Protein AF-A0A497GXC6-F1 (afdb_monomer)

Radius of gyration: 32.28 Å; Cα contacts (8 Å, |Δi|>4): 72; chains: 1; bounding box: 71×35×105 Å

Sequence (189 aa):
MAEHEGLPNQNQGGEGQGGQNLEQLQSQLQELQNTVKSLHEAKSQLEAKLEEYESELLSDEYLEWKERGKGEPSGKEEEEEIDLDTASAKDIIKYVEKKYKGDLESAIEEISGKLDETEERVGLALARIDIELTALKHPDFWEYKDRMQKLAEENPTWSAEKCYKQAKLGAKMEEEERKKEEEKKAEEE

Structure (mmCIF, N/CA/C/O backbone):
data_AF-A0A497GXC6-F1
#
_entry.id   AF-A0A497GXC6-F1
#
loop_
_atom_site.group_PDB
_atom_site.id
_atom_site.type_symbol
_atom_site.label_atom_id
_atom_site.label_alt_id
_atom_site.label_comp_id
_atom_site.label_asym_id
_atom_site.label_entity_id
_atom_site.label_seq_id
_atom_site.pdbx_PDB_ins_code
_atom_site.Cartn_x
_atom_site.Cartn_y
_atom_site.Cartn_z
_atom_site.occupancy
_atom_site.B_iso_or_equiv
_atom_site.auth_seq_id
_atom_site.auth_comp_id
_atom_site.auth_asym_id
_atom_site.auth_atom_id
_atom_site.pdbx_PDB_model_num
ATOM 1 N N . MET A 1 1 ? -4.207 -24.021 -56.949 1.00 39.44 1 MET A N 1
ATOM 2 C CA . MET A 1 1 ? -4.502 -22.578 -56.865 1.00 39.44 1 MET A CA 1
ATOM 3 C C . MET A 1 1 ? -5.151 -22.370 -55.515 1.00 39.44 1 MET A C 1
ATOM 5 O O . MET A 1 1 ? -6.292 -22.770 -55.350 1.00 39.44 1 MET A O 1
ATOM 9 N N . ALA A 1 2 ? -4.369 -21.939 -54.528 1.00 38.91 2 ALA A N 1
ATOM 10 C CA . ALA A 1 2 ? -4.853 -21.647 -53.185 1.00 38.91 2 ALA A CA 1
ATOM 11 C C . ALA A 1 2 ? -4.887 -20.124 -53.062 1.00 38.91 2 ALA A C 1
ATOM 13 O O . ALA A 1 2 ? -3.845 -19.480 -53.187 1.00 38.91 2 ALA A O 1
ATOM 14 N N . GLU A 1 3 ? -6.085 -19.566 -52.931 1.00 41.75 3 GLU A N 1
ATOM 15 C CA . GLU A 1 3 ? -6.283 -18.148 -52.659 1.00 41.75 3 GLU A CA 1
ATOM 16 C C . GLU A 1 3 ? -6.082 -17.912 -51.161 1.00 41.75 3 GLU A C 1
ATOM 18 O O . GLU A 1 3 ? -6.623 -18.622 -50.317 1.00 41.75 3 GLU A O 1
ATOM 23 N N . HIS A 1 4 ? -5.208 -16.955 -50.867 1.00 40.06 4 HIS A N 1
ATOM 24 C CA . HIS A 1 4 ? -4.794 -16.541 -49.537 1.00 40.06 4 HIS A CA 1
ATOM 25 C C . HIS A 1 4 ? -5.954 -15.821 -48.834 1.00 40.06 4 HIS A C 1
ATOM 27 O O . HIS A 1 4 ? -6.345 -14.729 -49.248 1.00 40.06 4 HIS A O 1
ATOM 33 N N . GLU A 1 5 ? -6.463 -16.391 -47.743 1.00 42.00 5 GLU A N 1
ATOM 34 C CA . GLU A 1 5 ? -7.253 -15.642 -46.766 1.00 42.00 5 GLU A CA 1
ATOM 35 C C . GLU A 1 5 ? -6.330 -14.636 -46.062 1.00 42.00 5 GLU A C 1
ATOM 37 O O . GLU A 1 5 ? -5.361 -14.998 -45.389 1.00 42.00 5 GLU A O 1
ATOM 42 N N . GLY A 1 6 ? -6.595 -13.349 -46.281 1.00 36.03 6 GLY A N 1
ATOM 43 C CA . GLY A 1 6 ? -5.933 -12.252 -45.589 1.00 36.03 6 GLY A CA 1
ATOM 44 C C . GLY A 1 6 ? -6.477 -12.111 -44.170 1.00 36.03 6 GLY A C 1
ATOM 45 O O . GLY A 1 6 ? -7.661 -11.846 -43.977 1.00 36.03 6 GLY A O 1
ATOM 46 N N . LEU A 1 7 ? -5.601 -12.253 -43.177 1.00 38.34 7 LEU A N 1
ATOM 47 C CA . LEU A 1 7 ? -5.890 -11.879 -41.794 1.00 38.34 7 LEU A CA 1
ATOM 48 C C . LEU A 1 7 ? -5.965 -10.344 -41.677 1.00 38.34 7 LEU A C 1
ATOM 50 O O . LEU A 1 7 ? -5.067 -9.657 -42.176 1.00 38.34 7 LEU A O 1
ATOM 54 N N . PRO A 1 8 ? -6.982 -9.775 -41.005 1.00 41.78 8 PRO A N 1
ATOM 55 C CA . PRO A 1 8 ? -7.022 -8.346 -40.743 1.00 41.78 8 PRO A CA 1
ATOM 56 C C . PRO A 1 8 ? -6.029 -7.978 -39.633 1.00 41.78 8 PRO A C 1
ATOM 58 O O . PRO A 1 8 ? -6.165 -8.379 -38.479 1.00 41.78 8 PRO A O 1
ATOM 61 N N . ASN A 1 9 ? -5.042 -7.168 -40.009 1.00 44.44 9 ASN A N 1
ATOM 62 C CA . ASN A 1 9 ? -4.156 -6.434 -39.115 1.00 44.44 9 ASN A CA 1
ATOM 63 C C . ASN A 1 9 ? -4.976 -5.391 -38.329 1.00 44.44 9 ASN A C 1
ATOM 65 O O . ASN A 1 9 ? -5.268 -4.311 -38.843 1.00 44.44 9 ASN A O 1
ATOM 69 N N . GLN A 1 10 ? -5.376 -5.717 -37.099 1.00 41.16 10 GLN A N 1
ATOM 70 C CA . GLN A 1 10 ? -5.884 -4.732 -36.144 1.00 41.16 10 GLN A CA 1
ATOM 71 C C . GLN A 1 10 ? -4.704 -4.093 -35.413 1.00 41.16 10 GLN A C 1
ATOM 73 O O . GLN A 1 10 ? -4.356 -4.475 -34.303 1.00 41.16 10 GLN A O 1
ATOM 78 N N . ASN A 1 11 ? -4.104 -3.096 -36.055 1.00 47.12 11 ASN A N 1
ATOM 79 C CA . ASN A 1 11 ? -3.293 -2.101 -35.374 1.00 47.12 11 ASN A CA 1
ATOM 80 C C . ASN A 1 11 ? -4.046 -0.765 -35.464 1.00 47.12 11 ASN A C 1
ATOM 82 O O . ASN A 1 11 ? -3.848 0.011 -36.398 1.00 47.12 11 ASN A O 1
ATOM 86 N N . GLN A 1 12 ? -4.995 -0.543 -34.549 1.00 41.94 12 GLN A N 1
ATOM 87 C CA . GLN A 1 12 ? -5.661 0.751 -34.377 1.00 41.94 12 GLN A CA 1
ATOM 88 C C . GLN A 1 12 ? -5.178 1.422 -33.087 1.00 41.94 12 GLN A C 1
ATOM 90 O O . GLN A 1 12 ? -5.657 1.131 -31.999 1.00 41.94 12 GLN A O 1
ATOM 95 N N . GLY A 1 13 ? -4.216 2.332 -33.266 1.00 36.72 13 GLY A N 1
ATOM 96 C CA . GLY A 1 13 ? -4.249 3.707 -32.750 1.00 36.72 13 GLY A CA 1
ATOM 97 C C . GLY A 1 13 ? -4.647 3.923 -31.290 1.00 36.72 13 GLY A C 1
ATOM 98 O O . GLY A 1 13 ? -5.762 4.355 -31.011 1.00 36.72 13 GLY A O 1
ATOM 99 N N . GLY A 1 14 ? -3.694 3.725 -30.379 1.00 42.44 14 GLY A N 1
ATOM 100 C CA . GLY A 1 14 ? -3.806 3.957 -28.937 1.00 42.44 14 GLY A CA 1
ATOM 101 C C . GLY A 1 14 ? -3.667 5.411 -28.459 1.00 42.44 14 GLY A C 1
ATOM 102 O O . GLY A 1 14 ? -3.018 5.636 -27.445 1.00 42.44 14 GLY A O 1
ATOM 103 N N . GLU A 1 15 ? -4.278 6.401 -29.114 1.00 42.16 15 GLU A N 1
ATOM 104 C CA . GLU A 1 15 ? -4.187 7.808 -28.651 1.00 42.16 15 GLU A CA 1
ATOM 105 C C . GLU A 1 15 ? -5.379 8.269 -27.785 1.00 42.16 15 GLU A C 1
ATOM 107 O O . GLU A 1 15 ? -5.331 9.343 -27.195 1.00 42.16 15 GLU A O 1
ATOM 112 N N . GLY A 1 16 ? -6.429 7.448 -27.633 1.00 42.84 16 GLY A N 1
ATOM 113 C CA . GLY A 1 16 ? -7.608 7.776 -26.808 1.00 42.84 16 GLY A CA 1
ATOM 114 C C . GLY A 1 16 ? -7.824 6.907 -25.561 1.00 42.84 16 GLY A C 1
ATOM 115 O O . GLY A 1 16 ? -8.567 7.302 -24.668 1.00 42.84 16 GLY A O 1
ATOM 116 N N . GLN A 1 17 ? -7.184 5.735 -25.475 1.00 49.19 17 GLN A N 1
ATOM 117 C CA . GLN A 1 17 ? -7.438 4.757 -24.403 1.00 49.19 17 GLN A CA 1
ATOM 118 C C . GLN A 1 17 ? -6.531 4.934 -23.177 1.00 49.19 17 GLN A C 1
ATOM 120 O O . GLN A 1 17 ? -6.988 4.719 -22.057 1.00 49.19 17 GLN A O 1
ATOM 125 N N . GLY A 1 18 ? -5.280 5.378 -23.353 1.00 51.34 18 GLY A N 1
ATOM 126 C CA . GLY A 1 18 ? -4.337 5.550 -22.237 1.00 51.34 18 GLY A CA 1
ATOM 127 C C . GLY A 1 18 ? -4.747 6.652 -21.252 1.00 51.34 18 GLY A C 1
ATOM 128 O O . GLY A 1 18 ? -4.647 6.470 -20.043 1.00 51.34 18 GLY A O 1
ATOM 129 N N . GLY A 1 19 ? -5.287 7.770 -21.755 1.00 57.50 19 GLY A N 1
ATOM 130 C CA . GLY A 1 19 ? -5.772 8.874 -20.915 1.00 57.50 19 GLY A CA 1
ATOM 131 C C . GLY A 1 19 ? -7.033 8.523 -20.119 1.00 57.50 19 GLY A C 1
ATOM 132 O O . GLY A 1 19 ? -7.104 8.807 -18.927 1.00 57.50 19 GLY A O 1
ATOM 133 N N . GLN A 1 20 ? -7.992 7.833 -20.747 1.00 60.44 20 GLN A N 1
ATOM 134 C CA . GLN A 1 20 ? -9.223 7.382 -20.082 1.00 60.44 20 GLN A CA 1
ATOM 135 C C . GLN A 1 20 ? -8.942 6.322 -19.004 1.00 60.44 20 GLN A C 1
ATOM 137 O O . GLN A 1 20 ? -9.580 6.323 -17.954 1.00 60.44 20 GLN A O 1
ATOM 142 N N . ASN A 1 21 ? -7.961 5.447 -19.237 1.00 73.00 21 ASN A N 1
ATOM 143 C CA . ASN A 1 21 ? -7.531 4.442 -18.264 1.00 73.00 21 ASN A CA 1
ATOM 144 C C . ASN A 1 21 ? -6.804 5.087 -17.066 1.00 73.00 21 ASN A C 1
ATOM 146 O O . ASN A 1 21 ? -7.049 4.726 -15.916 1.00 73.00 21 ASN A O 1
ATOM 150 N N . LEU A 1 22 ? -5.977 6.110 -17.311 1.00 75.88 22 LEU A N 1
ATOM 151 C CA . LEU A 1 22 ? -5.283 6.849 -16.254 1.00 75.88 22 LEU A CA 1
ATOM 152 C C . LEU A 1 22 ? -6.253 7.597 -15.325 1.00 75.88 22 LEU A C 1
ATOM 154 O O . LEU A 1 22 ? -6.090 7.537 -14.108 1.00 75.88 22 LEU A O 1
ATOM 158 N N . GLU A 1 23 ? -7.269 8.269 -15.873 1.00 79.88 23 GLU A N 1
ATOM 159 C CA . GLU A 1 23 ? -8.298 8.950 -15.070 1.00 79.88 23 GLU A CA 1
ATOM 160 C C . GLU A 1 23 ? -9.100 7.958 -14.208 1.00 79.88 23 GLU A C 1
ATOM 162 O O . GLU A 1 23 ? -9.354 8.219 -13.030 1.00 79.88 23 GLU A O 1
ATOM 167 N N . GLN A 1 24 ? -9.438 6.782 -14.752 1.00 80.62 24 GLN A N 1
ATOM 168 C CA . GLN A 1 24 ? -10.105 5.715 -13.996 1.00 80.62 24 GLN A CA 1
ATOM 169 C C . GLN A 1 24 ? -9.229 5.171 -12.858 1.00 80.62 24 GLN A C 1
ATOM 171 O O . GLN A 1 24 ? -9.706 5.035 -11.730 1.00 80.62 24 GLN A O 1
ATOM 176 N N . LEU A 1 25 ? -7.944 4.915 -13.122 1.00 79.19 25 LEU A N 1
ATOM 177 C CA . LEU A 1 25 ? -6.972 4.476 -12.113 1.00 79.19 25 LEU A CA 1
ATOM 178 C C . LEU A 1 25 ? -6.786 5.518 -11.001 1.00 79.19 25 LEU A C 1
ATOM 180 O O . LEU A 1 25 ? -6.716 5.158 -9.827 1.00 79.19 25 LEU A O 1
ATOM 184 N N . GLN A 1 26 ? -6.743 6.807 -11.349 1.00 79.12 26 GLN A N 1
ATOM 185 C CA . GLN A 1 26 ? -6.646 7.894 -10.371 1.00 79.12 26 GLN A CA 1
ATOM 186 C C . GLN A 1 26 ? -7.895 7.989 -9.486 1.00 79.12 26 GLN A C 1
ATOM 188 O O . GLN A 1 26 ? -7.762 8.139 -8.271 1.00 79.12 26 GLN A O 1
ATOM 193 N N . SER A 1 27 ? -9.092 7.840 -10.062 1.00 81.44 27 SER A N 1
ATOM 194 C CA . SER A 1 27 ? -10.345 7.804 -9.294 1.00 81.44 27 SER A CA 1
ATOM 195 C C . SER A 1 27 ? -10.371 6.627 -8.316 1.00 81.44 27 SER A C 1
ATOM 197 O O . SER A 1 27 ? -10.664 6.810 -7.136 1.00 81.44 27 SER A O 1
ATOM 199 N N . GLN A 1 28 ? -9.994 5.428 -8.774 1.00 77.19 28 GLN A N 1
ATOM 200 C CA . GLN A 1 28 ? -9.917 4.235 -7.923 1.00 77.19 28 GLN A CA 1
ATOM 201 C C . GLN A 1 28 ? -8.883 4.389 -6.802 1.00 77.19 28 GLN A C 1
ATOM 203 O O . GLN A 1 28 ? -9.134 3.987 -5.668 1.00 77.19 28 GLN A O 1
ATOM 208 N N . LEU A 1 29 ? -7.733 5.005 -7.089 1.00 81.12 29 LEU A N 1
ATOM 209 C CA . LEU A 1 29 ? -6.722 5.301 -6.077 1.00 81.12 29 LEU A CA 1
ATOM 210 C C . LEU A 1 29 ? -7.268 6.254 -5.008 1.00 81.12 29 LEU A C 1
ATOM 212 O O . LEU A 1 29 ? -7.052 6.029 -3.819 1.00 81.12 29 LEU A O 1
ATOM 216 N N . GLN A 1 30 ? -7.984 7.302 -5.417 1.00 81.44 30 GLN A N 1
ATOM 217 C CA . GLN A 1 30 ? -8.574 8.263 -4.490 1.00 81.44 30 GLN A CA 1
ATOM 218 C C . GLN A 1 30 ? -9.639 7.608 -3.598 1.00 81.44 30 GLN A C 1
ATOM 220 O O . GLN A 1 30 ? -9.685 7.874 -2.396 1.00 81.44 30 GLN A O 1
ATOM 225 N N . GLU A 1 31 ? -10.467 6.724 -4.158 1.00 76.31 31 GLU A N 1
ATOM 226 C CA . GLU A 1 31 ? -11.430 5.928 -3.392 1.00 76.31 31 GLU A CA 1
ATOM 227 C C . GLU A 1 31 ? -10.731 5.027 -2.368 1.00 76.31 31 GLU A C 1
ATOM 229 O O . GLU A 1 31 ? -11.057 5.097 -1.183 1.00 76.31 31 GLU A O 1
ATOM 234 N N . LEU A 1 32 ? -9.713 4.266 -2.786 1.00 74.62 32 LEU A N 1
ATOM 235 C CA . LEU A 1 32 ? -8.935 3.404 -1.890 1.00 74.62 32 LEU A CA 1
ATOM 236 C C . LEU A 1 32 ? -8.252 4.201 -0.769 1.00 74.62 32 LEU A C 1
ATOM 238 O O . LEU A 1 32 ? -8.293 3.797 0.391 1.00 74.62 32 LEU A O 1
ATOM 242 N N . GLN A 1 33 ? -7.678 5.367 -1.077 1.00 76.25 33 GLN A N 1
ATOM 243 C CA . GLN A 1 33 ? -7.074 6.252 -0.074 1.00 76.25 33 GLN A CA 1
ATOM 244 C C . GLN A 1 33 ? -8.096 6.768 0.946 1.00 76.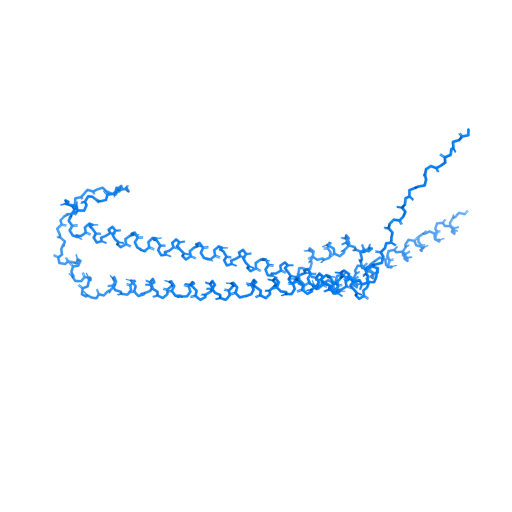25 33 GLN A C 1
ATOM 246 O O . GLN A 1 33 ? -7.778 6.901 2.130 1.00 76.25 33 GLN A O 1
ATOM 251 N N . ASN A 1 34 ? -9.326 7.055 0.514 1.00 74.50 34 ASN A N 1
ATOM 252 C CA . ASN A 1 34 ? -10.404 7.435 1.424 1.00 74.50 34 ASN A CA 1
ATOM 253 C C . ASN A 1 34 ? -10.840 6.251 2.297 1.00 74.50 34 ASN A C 1
ATOM 255 O O . ASN A 1 34 ? -11.087 6.437 3.489 1.00 74.50 34 ASN A O 1
ATOM 259 N N . THR A 1 35 ? -10.877 5.036 1.741 1.00 70.50 35 THR A N 1
ATOM 260 C CA . THR A 1 35 ? -11.149 3.811 2.506 1.00 70.50 35 THR A CA 1
ATOM 261 C C . THR A 1 35 ? -10.090 3.570 3.582 1.00 70.50 35 THR A C 1
ATOM 263 O O . THR A 1 35 ? -10.463 3.355 4.730 1.00 70.50 35 THR A O 1
ATOM 266 N N . VAL A 1 36 ? -8.795 3.697 3.265 1.00 76.38 36 VAL A N 1
ATOM 267 C CA . VAL A 1 36 ? -7.699 3.580 4.252 1.00 76.38 36 VAL A CA 1
ATOM 268 C C . VAL A 1 36 ? -7.890 4.563 5.407 1.00 76.38 36 VAL A C 1
ATOM 270 O O . VAL A 1 36 ? -7.847 4.167 6.568 1.00 76.38 36 VAL A O 1
ATOM 273 N N . LYS A 1 37 ? -8.172 5.839 5.107 1.00 73.81 37 LYS A N 1
ATOM 274 C CA . LYS A 1 37 ? -8.421 6.854 6.144 1.00 73.81 37 LYS A CA 1
ATOM 275 C C . LYS A 1 37 ? -9.602 6.483 7.039 1.00 73.81 37 LYS A C 1
ATOM 277 O O . LYS A 1 37 ? -9.487 6.566 8.256 1.00 73.81 37 LYS A O 1
ATOM 282 N N . SER A 1 38 ? -10.709 6.044 6.440 1.00 73.75 38 SER A N 1
ATOM 283 C CA . SER A 1 38 ? -11.901 5.637 7.185 1.00 73.75 38 SER A CA 1
ATOM 284 C C . SER A 1 38 ? -11.652 4.405 8.058 1.00 73.75 38 SER A C 1
ATOM 286 O O . SER A 1 38 ? -12.152 4.358 9.179 1.00 73.75 38 SER A O 1
ATOM 288 N N . LEU A 1 39 ? -10.896 3.418 7.570 1.00 71.75 39 LEU A N 1
ATOM 289 C CA . LEU A 1 39 ? -10.536 2.226 8.342 1.00 71.75 39 LEU A CA 1
ATOM 290 C C . LEU A 1 39 ? -9.599 2.575 9.500 1.00 71.75 39 LEU A C 1
ATOM 292 O O . LEU A 1 39 ? -9.775 2.058 10.599 1.00 71.75 39 LEU A O 1
ATOM 296 N N . HIS A 1 40 ? -8.651 3.488 9.285 1.00 75.88 40 HIS A N 1
ATOM 297 C CA . HIS A 1 40 ? -7.757 3.952 10.340 1.00 75.88 40 HIS A CA 1
ATOM 298 C C . HIS A 1 40 ? -8.514 4.697 11.448 1.00 75.88 40 HIS A C 1
ATOM 300 O O . HIS A 1 40 ? -8.288 4.449 12.631 1.00 75.88 40 HIS A O 1
ATOM 306 N N . GLU A 1 41 ? -9.466 5.555 11.074 1.00 74.19 41 GLU A N 1
ATOM 307 C CA . GLU A 1 41 ? -10.334 6.248 12.029 1.00 74.19 41 GLU A CA 1
ATOM 308 C C . GLU A 1 41 ? -11.222 5.265 12.809 1.00 74.19 41 GLU A C 1
ATOM 310 O O . GLU A 1 41 ? -11.312 5.357 14.033 1.00 74.19 41 GLU A O 1
ATOM 315 N N . ALA A 1 42 ? -11.814 4.275 12.134 1.00 69.94 42 ALA A N 1
ATOM 316 C CA . ALA A 1 42 ? -12.609 3.234 12.785 1.00 69.94 42 ALA A CA 1
ATOM 317 C C . ALA A 1 42 ? -11.774 2.383 13.757 1.00 69.94 42 ALA A C 1
ATOM 319 O O . ALA A 1 42 ? -12.218 2.122 14.876 1.00 69.94 42 ALA A O 1
ATOM 320 N N . LYS A 1 43 ? -10.553 1.996 13.363 1.00 72.94 43 LYS A N 1
ATOM 321 C CA . LYS A 1 43 ? -9.605 1.282 14.227 1.00 72.94 43 LYS A CA 1
ATOM 322 C C . LYS A 1 43 ? -9.276 2.097 15.475 1.00 72.94 43 LYS A C 1
ATOM 324 O O . LYS A 1 43 ? -9.441 1.593 16.579 1.00 72.94 43 LYS A O 1
ATOM 329 N N . SER A 1 44 ? -8.905 3.366 15.306 1.00 77.75 44 SER A N 1
ATOM 330 C CA . SER A 1 44 ? -8.568 4.249 16.427 1.00 77.75 44 SER A CA 1
ATOM 331 C C . SER A 1 44 ? -9.738 4.428 17.402 1.00 77.75 44 SER A C 1
ATOM 333 O O . SER A 1 44 ? -9.535 4.414 18.614 1.00 77.75 44 SER A O 1
ATOM 335 N N . GLN A 1 45 ? -10.974 4.538 16.902 1.00 75.56 45 GLN A N 1
ATOM 336 C CA . GLN A 1 45 ? -12.162 4.616 17.759 1.00 75.56 45 GLN A CA 1
ATOM 337 C C . GLN A 1 45 ? -12.420 3.320 18.540 1.00 75.56 45 GLN A C 1
ATOM 339 O O . GLN A 1 45 ? -12.882 3.379 19.679 1.00 75.56 45 GLN A O 1
ATOM 344 N N . LEU A 1 46 ? -12.159 2.154 17.944 1.00 71.81 46 LEU A N 1
ATOM 345 C CA . LEU A 1 46 ? -12.316 0.865 18.623 1.00 71.81 46 LEU A CA 1
ATOM 346 C C . LEU A 1 46 ? -11.214 0.622 19.653 1.00 71.81 46 LEU A C 1
ATOM 348 O O . LEU A 1 46 ? -11.522 0.163 20.747 1.00 71.81 46 LEU A O 1
ATOM 352 N N . GLU A 1 47 ? -9.970 0.980 19.341 1.00 75.88 47 GLU A N 1
ATOM 353 C CA . GLU A 1 47 ? -8.852 0.935 20.289 1.00 75.88 47 GLU A CA 1
ATOM 354 C C . GLU A 1 47 ? -9.115 1.847 21.494 1.00 75.88 47 GLU A C 1
ATOM 356 O O . GLU A 1 47 ? -8.957 1.412 22.630 1.00 75.88 47 GLU A O 1
ATOM 361 N N . ALA A 1 48 ? -9.618 3.067 21.269 1.00 77.12 48 ALA A N 1
ATOM 362 C CA . ALA A 1 48 ? -9.993 3.978 22.351 1.00 77.12 48 ALA A CA 1
ATOM 363 C C . ALA A 1 48 ? -11.122 3.413 23.231 1.00 77.12 48 ALA A C 1
ATOM 365 O O . ALA A 1 48 ? -11.073 3.532 24.452 1.00 77.12 48 ALA A O 1
ATOM 366 N N . LYS A 1 49 ? -12.128 2.762 22.628 1.00 75.44 49 LYS A N 1
ATOM 367 C CA . LYS A 1 49 ? -13.186 2.077 23.387 1.00 75.44 49 LYS A CA 1
ATOM 368 C C . LYS A 1 49 ? -12.644 0.898 24.182 1.00 75.44 49 LYS A C 1
ATOM 370 O O . LYS A 1 49 ? -13.071 0.692 25.310 1.00 75.44 49 LYS A O 1
ATOM 375 N N . LEU A 1 50 ? -11.734 0.117 23.604 1.00 75.06 50 LEU A N 1
ATOM 376 C CA . LEU A 1 50 ? -11.096 -0.995 24.300 1.00 75.06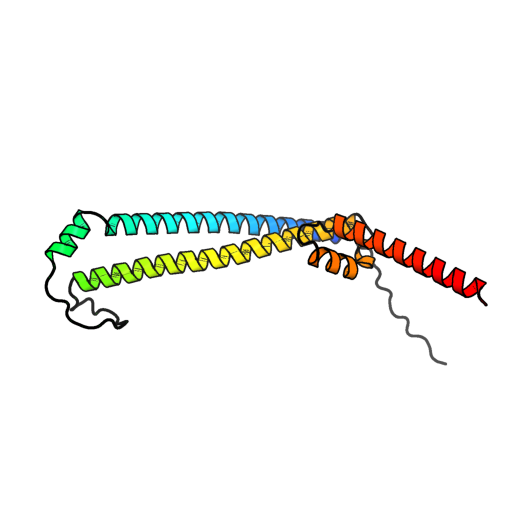 50 LEU A CA 1
ATOM 377 C C . LEU A 1 50 ? -10.305 -0.487 25.515 1.00 75.06 50 LEU A C 1
ATOM 379 O O . LEU A 1 50 ? -10.444 -1.050 26.594 1.00 75.06 50 LEU A O 1
ATOM 383 N N . GLU A 1 51 ? -9.555 0.606 25.365 1.00 80.38 51 GLU A N 1
ATOM 384 C CA . GLU A 1 51 ? -8.817 1.249 26.459 1.00 80.38 51 GLU A CA 1
ATOM 385 C C . GLU A 1 51 ? -9.753 1.798 27.552 1.00 80.38 51 GLU A C 1
ATOM 387 O O . GLU A 1 51 ? -9.487 1.614 28.739 1.00 80.38 51 GLU A O 1
ATOM 392 N N . GLU A 1 52 ? -10.880 2.413 27.176 1.00 80.50 52 GLU A N 1
ATOM 393 C CA . GLU A 1 52 ? -11.919 2.859 28.116 1.00 80.50 52 GLU A CA 1
ATOM 394 C C . GLU A 1 52 ? -12.498 1.674 28.905 1.00 80.50 52 GLU A C 1
ATOM 396 O O . GLU A 1 52 ? -12.523 1.708 30.136 1.00 80.50 52 GLU A O 1
ATOM 401 N N . TYR A 1 53 ? -12.855 0.583 28.220 1.00 73.12 53 TYR A N 1
ATOM 402 C CA . TYR A 1 53 ? -13.320 -0.652 28.858 1.00 73.12 53 TYR A CA 1
ATOM 403 C C . TYR A 1 53 ? -12.269 -1.260 29.795 1.00 73.12 53 TYR A C 1
ATOM 405 O O . TYR A 1 53 ? -12.598 -1.700 30.896 1.00 73.12 53 TYR A O 1
ATOM 413 N N . GLU A 1 54 ? -10.998 -1.293 29.393 1.00 75.44 54 GLU A N 1
ATOM 414 C CA . GLU A 1 54 ? -9.914 -1.780 30.249 1.00 75.44 54 GLU A CA 1
ATOM 415 C C . GLU A 1 54 ? -9.698 -0.880 31.469 1.00 75.44 54 GLU A C 1
ATOM 417 O O . GLU A 1 54 ? -9.474 -1.386 32.569 1.00 75.44 54 GLU A O 1
ATOM 422 N N . SER A 1 55 ? -9.824 0.438 31.311 1.00 78.75 55 SER A N 1
ATOM 423 C CA . SER A 1 55 ? -9.745 1.391 32.418 1.00 78.75 55 SER A CA 1
ATOM 424 C C . SER A 1 55 ? -10.896 1.213 33.410 1.00 78.75 55 SER A C 1
ATOM 426 O O . SER A 1 55 ? -10.656 1.215 34.619 1.00 78.75 55 SER A O 1
ATOM 428 N N . GLU A 1 56 ? -12.122 0.992 32.929 1.00 75.62 56 GLU A N 1
ATOM 429 C CA . GLU A 1 56 ? -13.281 0.688 33.776 1.00 75.62 56 GLU A CA 1
ATOM 430 C C . GLU A 1 56 ? -13.100 -0.636 34.535 1.00 75.62 56 GLU A C 1
ATOM 432 O O . GLU A 1 56 ? -13.350 -0.702 35.743 1.00 75.62 56 GLU A O 1
ATOM 437 N N . LEU A 1 57 ? -12.581 -1.671 33.864 1.00 68.94 57 LEU A N 1
ATOM 438 C CA . LEU A 1 57 ? -12.288 -2.982 34.462 1.00 68.94 57 LEU A CA 1
ATOM 439 C C . LEU A 1 57 ? -11.127 -2.971 35.460 1.00 68.94 57 LEU A C 1
ATOM 441 O O . LEU A 1 57 ? -11.012 -3.874 36.294 1.00 68.94 57 LEU A O 1
ATOM 445 N N . LEU A 1 58 ? -10.261 -1.968 35.383 1.00 73.88 58 LEU A N 1
ATOM 446 C CA . LEU A 1 58 ? -9.160 -1.750 36.317 1.00 73.88 58 LEU A CA 1
ATOM 447 C C . LEU A 1 58 ? -9.480 -0.674 37.362 1.00 73.88 58 LEU A C 1
ATOM 449 O O . LEU A 1 58 ? -8.602 -0.326 38.150 1.00 73.88 58 LEU A O 1
ATOM 453 N N . SER A 1 59 ? -10.711 -0.156 37.401 1.00 78.69 59 SER A N 1
ATOM 454 C CA . SER A 1 59 ? -11.112 0.838 38.395 1.00 78.69 59 SER A CA 1
ATOM 455 C C . SER A 1 59 ? -11.105 0.255 39.812 1.00 78.69 59 SER A C 1
ATOM 457 O O . SER A 1 59 ? -11.529 -0.881 40.041 1.00 78.69 59 SER A O 1
ATOM 459 N N . ASP A 1 60 ? -10.653 1.050 40.787 1.00 76.50 60 ASP A N 1
ATOM 460 C CA . ASP A 1 60 ? -10.571 0.635 42.195 1.00 76.50 60 ASP A CA 1
ATOM 461 C C . ASP A 1 60 ? -11.935 0.170 42.734 1.00 76.50 60 ASP A C 1
ATOM 463 O O . ASP A 1 60 ? -12.014 -0.806 43.474 1.00 76.50 60 ASP A O 1
ATOM 467 N N . GLU A 1 61 ? -13.027 0.811 42.306 1.00 75.38 61 GLU A N 1
ATOM 468 C CA . GLU A 1 61 ? -14.396 0.448 42.693 1.00 75.38 61 GLU A CA 1
ATOM 469 C C . GLU A 1 61 ? -14.794 -0.947 42.181 1.00 75.38 61 GLU A C 1
ATOM 471 O O . GLU A 1 61 ? -15.338 -1.765 42.933 1.00 75.38 61 GLU A O 1
ATOM 476 N N . TYR A 1 62 ? -14.464 -1.259 40.925 1.00 67.94 62 TYR A N 1
ATOM 477 C CA . TYR A 1 62 ? -14.713 -2.571 40.334 1.00 67.94 62 TYR A CA 1
ATOM 478 C C . TYR A 1 62 ? -13.801 -3.654 40.939 1.00 67.94 62 TYR A C 1
ATOM 480 O O . TYR A 1 62 ? -14.262 -4.755 41.266 1.00 67.94 62 TYR A O 1
ATOM 488 N N . LEU A 1 63 ? -12.519 -3.346 41.162 1.00 75.19 63 LEU A N 1
ATOM 489 C CA . LEU A 1 63 ? -11.564 -4.259 41.793 1.00 75.19 63 LEU A CA 1
ATOM 490 C C . LEU A 1 63 ? -11.956 -4.572 43.244 1.00 75.19 63 LEU A C 1
ATOM 492 O O . LEU A 1 63 ? -11.990 -5.744 43.627 1.00 75.19 63 LEU A O 1
ATOM 496 N N . GLU A 1 64 ? -12.345 -3.567 44.031 1.00 78.50 64 GLU A N 1
ATOM 497 C CA . GLU A 1 64 ? -12.851 -3.757 45.393 1.00 78.50 64 GLU A CA 1
ATOM 498 C C . GLU A 1 64 ? -14.124 -4.610 45.421 1.00 78.50 64 GLU A C 1
ATOM 500 O O . GLU A 1 64 ? -14.258 -5.504 46.264 1.00 78.50 64 GLU A O 1
ATOM 505 N N . TRP A 1 65 ? -15.065 -4.376 44.500 1.00 76.56 65 TRP A N 1
ATOM 506 C CA . TRP A 1 65 ? -16.266 -5.202 44.367 1.00 76.56 65 TRP A CA 1
ATOM 507 C C . TRP A 1 65 ? -15.912 -6.662 44.036 1.00 76.56 65 TRP A C 1
ATOM 509 O O . TRP A 1 65 ? -16.421 -7.601 44.667 1.00 76.56 65 TRP A O 1
ATOM 519 N N . LYS A 1 66 ? -14.979 -6.869 43.098 1.00 66.94 66 LYS A N 1
ATOM 520 C CA . LYS A 1 66 ? -14.485 -8.193 42.701 1.00 66.94 66 LYS A CA 1
ATOM 521 C C . LYS A 1 66 ? -13.845 -8.925 43.881 1.00 66.94 66 LYS A C 1
ATOM 523 O O . LYS A 1 66 ? -14.141 -10.112 44.084 1.00 66.94 66 LYS A O 1
ATOM 528 N N . GLU A 1 67 ? -13.037 -8.227 44.680 1.00 71.12 67 GLU A N 1
ATOM 529 C CA . GLU A 1 67 ? -12.369 -8.761 45.870 1.00 71.12 67 GLU A CA 1
ATOM 530 C C . GLU A 1 67 ? -13.326 -9.071 47.026 1.00 71.12 67 GLU A C 1
ATOM 532 O O . GLU A 1 67 ? -13.199 -10.135 47.640 1.00 71.12 67 GLU A O 1
ATOM 537 N N . ARG A 1 68 ? -14.325 -8.215 47.290 1.00 69.81 68 ARG A N 1
ATOM 538 C CA . ARG A 1 68 ? -15.333 -8.444 48.346 1.00 69.81 68 ARG A CA 1
ATOM 539 C C . ARG A 1 68 ? -16.170 -9.700 48.113 1.00 69.81 68 ARG A C 1
ATOM 541 O O . ARG A 1 68 ? -16.643 -10.302 49.070 1.00 69.81 68 ARG A O 1
ATOM 548 N N . GLY A 1 69 ? -16.340 -10.123 46.863 1.00 59.94 69 GLY A N 1
ATOM 549 C CA . GLY A 1 69 ? -17.117 -11.315 46.525 1.00 59.94 69 GLY A CA 1
ATOM 550 C C . GLY A 1 69 ? -16.326 -12.630 46.442 1.00 59.94 69 GLY A C 1
ATOM 551 O O . GLY A 1 69 ? -16.764 -13.508 45.699 1.00 59.94 69 GLY A O 1
ATOM 552 N N . LYS A 1 70 ? -15.145 -12.780 47.064 1.00 54.81 70 LYS A N 1
ATOM 553 C CA . LYS A 1 70 ? -14.392 -14.058 47.099 1.00 54.81 70 LYS A CA 1
ATOM 554 C C . LYS A 1 70 ? -15.125 -15.125 47.946 1.00 54.81 70 LYS A C 1
ATOM 556 O O . LYS A 1 70 ? -14.706 -15.446 49.052 1.00 54.81 70 LYS A O 1
ATOM 561 N N . GLY A 1 71 ? -16.229 -15.661 47.425 1.00 50.16 71 GLY A N 1
ATOM 562 C CA . GLY A 1 71 ? -16.754 -16.994 47.745 1.00 50.16 71 GLY A CA 1
ATOM 563 C C . GLY A 1 71 ? -16.281 -17.995 46.682 1.00 50.16 71 GLY A C 1
ATOM 564 O O . GLY A 1 71 ? -16.005 -17.585 45.556 1.00 50.16 71 GLY A O 1
ATOM 565 N N . GLU A 1 72 ? -16.110 -19.264 47.061 1.00 44.78 72 GLU A N 1
ATOM 566 C CA . GLU A 1 72 ? -15.453 -20.321 46.271 1.00 44.78 72 GLU A CA 1
ATOM 567 C C . GLU A 1 72 ? -15.918 -20.430 44.802 1.00 44.78 72 GLU A C 1
ATOM 569 O O . GLU A 1 72 ? -17.109 -20.299 44.515 1.00 44.78 72 GLU A O 1
ATOM 574 N N . PRO A 1 73 ? -14.993 -20.723 43.863 1.00 45.53 73 PRO A N 1
ATOM 575 C CA . PRO A 1 73 ? -15.323 -20.921 42.459 1.00 45.53 73 PRO A CA 1
ATOM 576 C C . PRO A 1 73 ? -16.013 -22.277 42.257 1.00 45.53 73 PRO A C 1
ATOM 578 O O . PRO A 1 73 ? -15.392 -23.332 42.384 1.00 45.53 73 PRO A O 1
ATOM 581 N N . SER A 1 74 ? -17.295 -22.253 41.900 1.00 42.44 74 SER A N 1
ATOM 582 C CA . SER A 1 74 ? -17.979 -23.421 41.349 1.00 42.44 74 SER A CA 1
ATOM 583 C C . SER A 1 74 ? -17.725 -23.496 39.844 1.00 42.44 74 SER A C 1
ATOM 585 O O . SER A 1 74 ? -18.313 -22.734 39.091 1.00 42.44 74 SER A O 1
ATOM 587 N N . GLY A 1 75 ? -16.909 -24.469 39.435 1.00 41.88 75 GLY A N 1
ATOM 588 C CA . GLY A 1 75 ? -17.149 -25.237 38.209 1.00 41.88 75 GLY A CA 1
ATOM 589 C C . GLY A 1 75 ? -16.633 -24.674 36.881 1.00 41.88 75 GLY A C 1
ATOM 590 O O . GLY A 1 75 ? -17.198 -23.745 36.335 1.00 41.88 75 GLY A O 1
ATOM 591 N N . LYS A 1 76 ? -15.606 -25.366 36.366 1.00 42.38 76 LYS A N 1
ATOM 592 C CA . LYS A 1 76 ? -15.256 -25.647 34.958 1.00 42.38 76 LYS A CA 1
ATOM 593 C C . LYS A 1 76 ? -15.343 -24.521 33.914 1.00 42.38 76 LYS A C 1
ATOM 595 O O . LYS A 1 76 ? -16.405 -24.093 33.493 1.00 42.38 76 LYS A O 1
ATOM 600 N N . GLU A 1 77 ? -14.163 -24.190 33.397 1.00 45.28 77 GLU A N 1
ATOM 601 C CA . GLU A 1 77 ? -13.940 -23.522 32.116 1.00 45.28 77 GLU A CA 1
ATOM 602 C C . GLU A 1 77 ? -14.355 -24.445 30.955 1.00 45.28 77 GLU A C 1
ATOM 604 O O . GLU A 1 77 ? -13.556 -25.245 30.477 1.00 45.28 77 GLU A O 1
ATOM 609 N N . GLU A 1 78 ? -15.599 -24.341 30.499 1.00 47.78 78 GLU A N 1
ATOM 610 C CA . GLU A 1 78 ? -16.005 -24.732 29.145 1.00 47.78 78 GLU A CA 1
ATOM 611 C C . GLU A 1 78 ? -16.747 -23.544 28.514 1.00 47.78 78 GLU A C 1
ATOM 613 O O . GLU A 1 78 ? -17.331 -22.716 29.216 1.00 47.78 78 GLU A O 1
ATOM 618 N N . GLU A 1 79 ? -16.639 -23.398 27.194 1.00 51.28 79 GLU A N 1
ATOM 619 C CA . GLU A 1 79 ? -17.341 -22.387 26.395 1.00 51.28 79 GLU A CA 1
ATOM 620 C C . GLU A 1 79 ? -18.857 -22.654 26.407 1.00 51.28 79 GLU A C 1
ATOM 622 O O . GLU A 1 79 ? -19.428 -23.087 25.413 1.00 51.28 79 GLU A O 1
ATOM 627 N N . GLU A 1 80 ? -19.523 -22.452 27.540 1.00 55.09 80 GLU A N 1
ATOM 628 C CA . GLU A 1 80 ? -20.971 -22.625 27.649 1.00 55.09 80 GLU A CA 1
ATOM 629 C C . GLU A 1 80 ? -21.682 -21.268 27.612 1.00 55.09 80 GLU A C 1
ATOM 631 O O . GLU A 1 80 ? -21.287 -20.302 28.273 1.00 55.09 80 GLU A O 1
ATOM 636 N N . GLU A 1 81 ? -22.748 -21.197 26.806 1.00 59.41 81 GLU A N 1
ATOM 637 C CA . GLU A 1 81 ? -23.796 -20.187 26.948 1.00 59.41 81 GLU A CA 1
ATOM 638 C C . GLU A 1 81 ? -24.208 -20.131 28.422 1.00 59.41 81 GLU A C 1
ATOM 640 O O . GLU A 1 81 ? -24.795 -21.074 28.951 1.00 59.41 81 GLU A O 1
ATOM 645 N N . ILE A 1 82 ? -23.871 -19.033 29.100 1.00 60.94 82 ILE A N 1
ATOM 646 C CA . ILE A 1 82 ? -24.305 -18.826 30.475 1.00 60.94 82 ILE A CA 1
ATOM 647 C C . ILE A 1 82 ? -25.829 -18.715 30.485 1.00 60.94 82 ILE A C 1
ATOM 649 O O . ILE A 1 82 ? -26.396 -17.832 29.839 1.00 60.94 82 ILE A O 1
ATOM 653 N N . ASP A 1 83 ? -26.482 -19.579 31.264 1.00 72.81 83 ASP A N 1
ATOM 654 C CA . ASP A 1 83 ? -27.892 -19.428 31.609 1.00 72.81 83 ASP A CA 1
ATOM 655 C C . ASP A 1 83 ? -28.060 -18.185 32.495 1.00 72.81 83 ASP A C 1
ATOM 657 O O . ASP A 1 83 ? -27.829 -18.212 33.705 1.00 72.81 83 ASP A O 1
ATOM 661 N N . LEU A 1 84 ? -28.433 -17.071 31.865 1.00 67.44 84 LEU A N 1
ATOM 662 C CA . LEU A 1 84 ? -28.595 -15.769 32.512 1.00 67.44 84 LEU A CA 1
ATOM 663 C C . LEU A 1 84 ? -29.646 -15.788 33.633 1.00 67.44 84 LEU A C 1
ATOM 665 O O . LEU A 1 84 ? -29.603 -14.914 34.500 1.00 67.44 84 LEU A O 1
ATOM 669 N N . ASP A 1 85 ? -30.556 -16.768 33.636 1.00 67.44 85 ASP A N 1
ATOM 670 C CA . ASP A 1 85 ? -31.617 -16.877 34.637 1.00 67.44 85 ASP A CA 1
ATOM 671 C C . ASP A 1 85 ? -31.133 -17.536 35.942 1.00 67.44 85 ASP A C 1
ATOM 673 O O . ASP A 1 85 ? -31.724 -17.316 37.004 1.00 67.44 85 ASP A O 1
ATOM 677 N N . THR A 1 86 ? -30.050 -18.320 35.899 1.00 72.69 86 THR A N 1
ATOM 678 C CA . THR A 1 86 ? -29.505 -19.037 37.069 1.00 72.69 86 THR A CA 1
ATOM 679 C C . THR A 1 86 ? -28.072 -18.654 37.429 1.00 72.69 86 THR A C 1
ATOM 681 O O . THR A 1 86 ? -27.624 -18.929 38.547 1.00 72.69 86 THR A O 1
ATOM 684 N N . ALA A 1 87 ? -27.357 -17.993 36.523 1.00 69.12 87 ALA A N 1
ATOM 685 C CA . ALA A 1 87 ? -25.980 -17.590 36.729 1.00 69.12 87 ALA A CA 1
ATOM 686 C C . ALA A 1 87 ? -25.831 -16.528 37.816 1.00 69.12 87 ALA A C 1
ATOM 688 O O . ALA A 1 87 ? -26.648 -15.617 37.981 1.00 69.12 87 ALA A O 1
ATOM 689 N N . SER A 1 88 ? -24.727 -16.615 38.559 1.00 71.69 88 SER A N 1
ATOM 690 C CA . SER A 1 88 ? -24.398 -15.567 39.513 1.00 71.69 88 SER A CA 1
ATOM 691 C C . SER A 1 88 ? -24.081 -14.273 38.760 1.00 71.69 88 SER A C 1
ATOM 693 O O . SER A 1 88 ? -23.506 -14.295 37.671 1.00 71.69 88 SER A O 1
ATOM 695 N N . ALA A 1 89 ? -24.383 -13.121 39.364 1.00 65.69 89 ALA A N 1
ATOM 696 C CA . ALA A 1 89 ? -24.038 -11.822 38.780 1.00 65.69 89 ALA A CA 1
ATOM 697 C C . ALA A 1 89 ? -22.542 -11.720 38.413 1.00 65.69 89 ALA A C 1
ATOM 699 O O . ALA A 1 89 ? -22.184 -11.037 37.460 1.00 65.69 89 ALA A O 1
ATOM 700 N N . LYS A 1 90 ? -21.666 -12.440 39.129 1.00 66.19 90 LYS A N 1
ATOM 701 C CA . LYS A 1 90 ? -20.234 -12.524 38.820 1.00 66.19 90 LYS A CA 1
ATOM 702 C C . LYS A 1 90 ? -19.931 -13.298 37.544 1.00 66.19 90 LYS A C 1
ATOM 704 O O . LYS A 1 90 ? -19.039 -12.888 36.807 1.00 66.19 90 LYS A O 1
ATOM 709 N N . ASP A 1 91 ? -20.626 -14.401 37.303 1.00 68.06 91 ASP A N 1
ATOM 710 C CA . ASP A 1 91 ? -20.399 -15.221 36.113 1.00 68.06 91 ASP A CA 1
ATOM 711 C C . ASP A 1 91 ? -20.962 -14.521 34.874 1.00 68.06 91 ASP A C 1
ATOM 713 O O . ASP A 1 91 ? -20.285 -14.466 33.850 1.00 68.06 91 ASP A O 1
ATOM 717 N N . ILE A 1 92 ? -22.117 -13.856 35.011 1.00 67.12 92 ILE A N 1
ATOM 718 C CA . ILE A 1 92 ? -22.684 -12.982 33.974 1.00 67.12 92 ILE A CA 1
ATOM 719 C C . ILE A 1 92 ? -21.698 -11.863 33.621 1.00 67.12 92 ILE A C 1
ATOM 721 O O . ILE A 1 92 ? -21.407 -11.659 32.447 1.00 67.12 92 ILE A O 1
ATOM 725 N N . ILE A 1 93 ? -21.136 -11.170 34.618 1.00 65.69 93 ILE A N 1
ATOM 726 C CA . ILE A 1 93 ? -20.168 -10.088 34.389 1.00 65.69 93 ILE A CA 1
ATOM 727 C C . ILE A 1 93 ? -18.887 -10.613 33.727 1.00 65.69 93 ILE A C 1
ATOM 729 O O . ILE A 1 93 ? -18.468 -10.051 32.724 1.00 65.69 93 ILE A O 1
ATOM 733 N N . LYS A 1 94 ? -18.305 -11.728 34.193 1.00 71.94 94 LYS A N 1
ATOM 734 C CA . LYS A 1 94 ? -17.126 -12.335 33.542 1.00 71.94 94 LYS A CA 1
ATOM 735 C C . LYS A 1 94 ? -17.392 -12.745 32.092 1.00 71.94 94 LYS A C 1
ATOM 737 O O . LYS A 1 94 ? -16.510 -12.608 31.247 1.00 71.94 94 LYS A O 1
ATOM 742 N N . TYR A 1 95 ? -18.578 -13.275 31.802 1.00 71.19 95 TYR A N 1
ATOM 743 C CA . TYR A 1 95 ? -18.969 -13.654 30.446 1.00 71.19 95 TYR A CA 1
ATOM 744 C C . TYR A 1 95 ? -19.172 -12.434 29.554 1.00 71.19 95 TYR A C 1
ATOM 746 O O . TYR A 1 95 ? -18.671 -12.420 28.435 1.00 71.19 95 TYR A O 1
ATOM 754 N N . VAL A 1 96 ? -19.837 -11.394 30.062 1.00 68.06 96 VAL A N 1
ATOM 755 C CA . VAL A 1 96 ? -19.976 -10.099 29.386 1.00 68.06 96 VAL A CA 1
ATOM 756 C C . VAL A 1 96 ? -18.589 -9.512 29.110 1.00 68.06 96 VAL A C 1
ATOM 758 O O . VAL A 1 96 ? -18.279 -9.222 27.965 1.00 68.06 96 VAL A O 1
ATOM 761 N N . GLU A 1 97 ? -17.699 -9.441 30.094 1.00 69.56 97 GLU A N 1
ATOM 762 C CA . GLU A 1 97 ? -16.328 -8.943 29.916 1.00 69.56 97 GLU A CA 1
ATOM 763 C C . GLU A 1 97 ? -15.560 -9.697 28.840 1.00 69.56 97 GLU A C 1
ATOM 765 O O . GLU A 1 97 ? -15.009 -9.087 27.927 1.00 69.56 97 GLU A O 1
ATOM 770 N N . LYS A 1 98 ? -15.555 -11.030 28.919 1.00 77.38 98 LYS A N 1
ATOM 771 C CA . LYS A 1 98 ? -14.855 -11.876 27.952 1.00 77.38 98 LYS A CA 1
ATOM 772 C C . LYS A 1 98 ? -15.445 -11.728 26.549 1.00 77.38 98 LYS A C 1
ATOM 774 O O . LYS A 1 98 ? -14.690 -11.675 25.584 1.00 77.38 98 LYS A O 1
ATOM 779 N N . LYS A 1 99 ? -16.773 -11.648 26.438 1.00 76.38 99 LYS A N 1
ATOM 780 C CA . LYS A 1 99 ? -17.480 -11.520 25.162 1.00 76.38 99 LYS A CA 1
ATOM 781 C C . LYS A 1 99 ? -17.269 -10.148 24.530 1.00 76.38 99 LYS A C 1
ATOM 783 O O . LYS A 1 99 ? -16.821 -10.087 23.401 1.00 76.38 99 LYS A O 1
ATOM 788 N N . TYR A 1 100 ? -17.496 -9.056 25.260 1.00 75.38 100 TYR A N 1
ATOM 789 C CA . TYR A 1 100 ? -17.333 -7.700 24.725 1.00 75.38 100 TYR A CA 1
ATOM 790 C C . TYR A 1 100 ? -15.869 -7.360 24.423 1.00 75.38 100 TYR A C 1
ATOM 792 O O . TYR A 1 100 ? -15.597 -6.746 23.393 1.00 75.38 100 TYR A O 1
ATOM 800 N N . LYS A 1 101 ? -14.919 -7.797 25.262 1.00 77.81 101 LYS A N 1
ATOM 801 C CA . LYS A 1 101 ? -13.488 -7.660 24.960 1.00 77.81 101 LYS A CA 1
ATOM 802 C C . LYS A 1 101 ? -13.093 -8.499 23.743 1.00 77.81 101 LYS A C 1
ATOM 804 O O . LYS A 1 101 ? -12.467 -7.967 22.834 1.00 77.81 101 LYS A O 1
ATOM 809 N N . GLY A 1 102 ? -13.515 -9.764 23.691 1.00 77.62 102 GLY A N 1
ATOM 810 C CA . GLY A 1 102 ? -13.244 -10.646 22.553 1.00 77.62 102 GLY A CA 1
ATOM 811 C C . GLY A 1 102 ? -13.853 -10.141 21.242 1.00 77.62 102 GLY A C 1
ATOM 812 O O . GLY A 1 102 ? -13.196 -10.198 20.205 1.00 77.62 102 GLY A O 1
ATOM 813 N N . ASP A 1 103 ? -15.0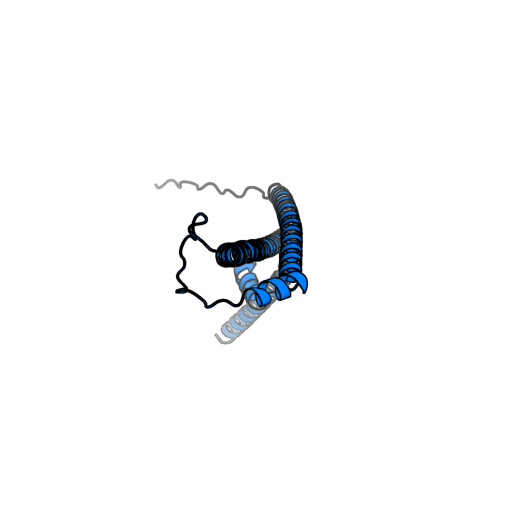65 -9.583 21.284 1.00 77.56 103 ASP A N 1
ATOM 814 C CA . ASP A 1 103 ? -15.739 -8.988 20.125 1.00 77.56 103 ASP A CA 1
ATOM 815 C C . ASP A 1 103 ? -15.001 -7.724 19.637 1.00 77.56 103 ASP A C 1
ATOM 817 O O . ASP A 1 103 ? -14.834 -7.538 18.430 1.00 77.56 103 ASP A O 1
ATOM 821 N N . LEU A 1 104 ? -14.516 -6.869 20.552 1.00 71.06 104 LEU A N 1
ATOM 822 C CA . LEU A 1 104 ? -13.719 -5.681 20.213 1.00 71.06 104 LEU A CA 1
ATOM 823 C C . LEU A 1 104 ? -12.347 -6.048 19.633 1.00 71.06 104 LEU A C 1
ATOM 825 O O . LEU A 1 104 ? -11.960 -5.496 18.604 1.00 71.06 104 LEU A O 1
ATOM 829 N N . GLU A 1 105 ? -11.630 -6.986 20.254 1.00 80.44 105 GLU A N 1
ATOM 830 C CA . GLU A 1 105 ? -10.338 -7.482 19.762 1.00 80.44 105 GLU A CA 1
ATOM 831 C C . GLU A 1 105 ? -10.487 -8.113 18.370 1.00 80.44 105 GLU A C 1
ATOM 833 O O . GLU A 1 105 ? -9.740 -7.765 17.455 1.00 80.44 105 GLU A O 1
ATOM 838 N N . SER A 1 106 ? -11.516 -8.944 18.172 1.00 82.25 106 SER A N 1
ATOM 839 C CA . SER A 1 106 ? -11.816 -9.559 16.871 1.00 82.25 106 SER A CA 1
ATOM 840 C C . SER A 1 106 ? -12.146 -8.512 15.802 1.00 82.25 106 SER A C 1
ATOM 842 O O . SER A 1 106 ? -11.688 -8.616 14.665 1.00 82.25 106 SER A O 1
ATOM 844 N N . ALA A 1 107 ? -12.908 -7.468 16.150 1.00 72.19 107 ALA A N 1
ATOM 845 C CA . ALA A 1 107 ? -13.225 -6.381 15.225 1.00 72.19 107 ALA A CA 1
ATOM 846 C C . ALA A 1 107 ? -11.983 -5.552 14.844 1.00 72.19 107 ALA A C 1
ATOM 848 O O . ALA A 1 107 ? -11.840 -5.150 13.686 1.00 72.19 107 ALA A O 1
ATOM 849 N N . ILE A 1 108 ? -11.071 -5.307 15.793 1.00 76.56 108 ILE A N 1
ATOM 850 C CA . ILE A 1 108 ? -9.789 -4.634 15.532 1.00 76.56 108 ILE A CA 1
ATOM 851 C C . ILE A 1 108 ? -8.909 -5.490 14.615 1.00 76.56 108 ILE A C 1
ATOM 853 O O . ILE A 1 108 ? -8.281 -4.949 13.698 1.00 76.56 108 ILE A O 1
ATOM 857 N N . GLU A 1 109 ? -8.870 -6.806 14.827 1.00 84.25 109 GLU A N 1
ATOM 858 C CA . GLU A 1 109 ? -8.125 -7.740 13.980 1.00 84.25 109 GLU A CA 1
ATOM 859 C C . GLU A 1 109 ? -8.692 -7.770 12.552 1.00 84.25 109 GLU A C 1
ATOM 861 O O . GLU A 1 109 ? -7.942 -7.605 11.590 1.00 84.25 109 GLU A O 1
ATOM 866 N N . GLU A 1 110 ? -10.018 -7.855 12.397 1.00 79.31 110 GLU A N 1
ATOM 867 C CA . GLU A 1 110 ? -10.678 -7.826 11.086 1.00 79.31 110 GLU A CA 1
ATOM 868 C C . GLU A 1 110 ? -10.417 -6.508 10.337 1.00 79.31 110 GLU A C 1
ATOM 870 O O . GLU A 1 110 ? -10.125 -6.511 9.137 1.00 79.31 110 GLU A O 1
ATOM 875 N N . ILE A 1 111 ? -10.501 -5.365 11.027 1.00 75.06 111 ILE A N 1
ATOM 876 C CA . ILE A 1 111 ? -10.207 -4.056 10.426 1.00 75.06 111 ILE A CA 1
ATOM 877 C C . ILE A 1 111 ? -8.728 -3.939 10.069 1.00 75.06 111 ILE A C 1
ATOM 879 O O . ILE A 1 111 ? -8.417 -3.381 9.019 1.00 75.06 111 ILE A O 1
ATOM 883 N N . SER A 1 112 ? -7.826 -4.472 10.895 1.00 76.06 112 SER A N 1
ATOM 884 C CA . SER A 1 112 ? -6.391 -4.473 10.599 1.00 76.06 112 SER A CA 1
ATOM 885 C C . SER A 1 112 ? -6.088 -5.316 9.359 1.00 76.06 112 SER A C 1
ATOM 887 O O . SER A 1 112 ? -5.423 -4.824 8.456 1.00 76.06 112 SER A O 1
ATOM 889 N N . GLY A 1 113 ? -6.681 -6.508 9.231 1.00 80.69 113 GLY A N 1
ATOM 890 C CA . GLY A 1 113 ? -6.552 -7.319 8.016 1.00 80.69 113 GLY A CA 1
ATOM 891 C C . GLY A 1 113 ? -7.083 -6.606 6.767 1.00 80.69 113 GLY A C 1
ATOM 892 O O . GLY A 1 113 ? -6.418 -6.566 5.733 1.00 80.69 113 GLY A O 1
ATOM 893 N N . LYS A 1 114 ? -8.250 -5.952 6.862 1.00 79.06 114 LYS A N 1
ATOM 894 C CA . LYS A 1 114 ? -8.790 -5.137 5.756 1.00 79.06 114 LYS A CA 1
ATOM 895 C C . LYS A 1 114 ? -7.911 -3.933 5.425 1.00 79.06 114 LYS A C 1
ATOM 897 O O . LYS A 1 114 ? -7.858 -3.533 4.260 1.00 79.06 114 LYS A O 1
ATOM 902 N N . LEU A 1 115 ? -7.272 -3.328 6.424 1.00 73.19 115 LEU A N 1
ATOM 903 C CA . LEU A 1 115 ? -6.356 -2.208 6.236 1.00 73.19 115 LEU A CA 1
ATOM 904 C C . LEU A 1 115 ? -5.132 -2.666 5.443 1.00 73.19 115 LEU A C 1
ATOM 906 O O . LEU A 1 115 ? -4.867 -2.078 4.398 1.00 73.19 115 LEU A O 1
ATOM 910 N N . ASP A 1 116 ? -4.489 -3.757 5.861 1.00 81.44 116 ASP A N 1
ATOM 911 C CA . ASP A 1 116 ? -3.323 -4.333 5.183 1.00 81.44 116 ASP A CA 1
ATOM 912 C C . ASP A 1 116 ? -3.644 -4.677 3.715 1.00 81.44 116 ASP A C 1
ATOM 914 O O . ASP A 1 116 ? -2.930 -4.264 2.798 1.00 81.44 116 ASP A O 1
ATOM 918 N N . GLU A 1 117 ? -4.780 -5.341 3.459 1.00 83.12 117 GLU A N 1
ATOM 919 C CA . GLU A 1 117 ? -5.238 -5.634 2.093 1.00 83.12 117 GLU A CA 1
ATOM 920 C C . GLU A 1 117 ? -5.479 -4.364 1.261 1.00 83.12 117 GLU A C 1
ATOM 922 O O . GLU A 1 117 ? -5.225 -4.328 0.052 1.00 83.12 117 GLU A O 1
ATOM 927 N N . THR A 1 118 ? -6.030 -3.316 1.877 1.00 71.75 118 THR A N 1
ATOM 928 C CA . THR A 1 118 ? -6.339 -2.065 1.174 1.00 71.75 118 THR A CA 1
ATOM 929 C C . THR A 1 118 ? -5.061 -1.282 0.879 1.00 71.75 118 THR A C 1
ATOM 931 O O . THR A 1 118 ? -4.928 -0.727 -0.212 1.00 71.75 118 THR A O 1
ATOM 934 N N . GLU A 1 119 ? -4.100 -1.272 1.800 1.00 79.25 119 GLU A N 1
ATOM 935 C CA . GLU A 1 119 ? -2.781 -0.668 1.605 1.00 79.25 119 GLU A CA 1
ATOM 936 C C . GLU A 1 119 ? -1.994 -1.375 0.496 1.00 79.25 119 GLU A C 1
ATOM 938 O O . GLU A 1 119 ? -1.422 -0.707 -0.372 1.00 79.25 119 GLU A O 1
ATOM 943 N N . GLU A 1 120 ? -2.052 -2.709 0.432 1.00 87.19 120 GLU A N 1
ATOM 944 C CA . GLU A 1 120 ? -1.480 -3.474 -0.680 1.00 87.19 120 GLU A CA 1
ATOM 945 C C . GLU A 1 120 ? -2.109 -3.058 -2.020 1.00 87.19 120 GLU A C 1
ATOM 947 O O . GLU A 1 120 ? -1.402 -2.765 -2.992 1.00 87.19 120 GLU A O 1
ATOM 952 N N . ARG A 1 121 ? -3.445 -2.942 -2.078 1.00 81.50 121 ARG A N 1
ATOM 953 C CA . ARG A 1 121 ? -4.155 -2.483 -3.287 1.00 81.50 121 ARG A CA 1
ATOM 954 C C . ARG A 1 121 ? -3.760 -1.063 -3.690 1.00 81.50 121 ARG A C 1
ATOM 956 O O . ARG A 1 121 ? -3.620 -0.803 -4.886 1.00 81.50 121 ARG A O 1
ATOM 963 N N . VAL A 1 122 ? -3.552 -0.159 -2.731 1.00 82.44 122 VAL A N 1
ATOM 964 C CA . VAL A 1 122 ? -3.044 1.199 -2.991 1.00 82.44 122 VAL A CA 1
ATOM 965 C C . VAL A 1 122 ? -1.642 1.140 -3.597 1.00 82.44 122 VAL A C 1
ATOM 967 O O . VAL A 1 122 ? -1.392 1.794 -4.612 1.00 82.44 122 VAL A O 1
ATOM 970 N N . GLY A 1 123 ? -0.747 0.326 -3.032 1.00 82.88 123 GLY A N 1
ATOM 971 C CA . GLY A 1 123 ? 0.601 0.119 -3.566 1.00 82.88 123 GLY A CA 1
ATOM 972 C C . GLY A 1 123 ? 0.584 -0.387 -5.012 1.00 82.88 123 GLY A C 1
ATOM 973 O O . GLY A 1 123 ? 1.252 0.178 -5.881 1.00 82.88 123 GLY A O 1
ATOM 974 N N . LEU A 1 124 ? -0.251 -1.388 -5.304 1.00 86.75 124 LEU A N 1
ATOM 975 C CA . LEU A 1 124 ? -0.431 -1.922 -6.657 1.00 86.75 124 LEU A CA 1
ATOM 976 C C . LEU A 1 124 ? -1.008 -0.885 -7.631 1.00 86.75 124 LEU A C 1
ATOM 978 O O . LEU A 1 124 ? -0.568 -0.809 -8.780 1.00 86.75 124 LEU A O 1
ATOM 982 N N . ALA A 1 125 ? -1.980 -0.080 -7.198 1.00 81.31 125 ALA A N 1
ATOM 983 C CA . ALA A 1 125 ? -2.567 0.973 -8.024 1.00 81.31 125 ALA A CA 1
ATOM 984 C C . ALA A 1 125 ? -1.538 2.060 -8.376 1.00 81.31 125 ALA A C 1
ATOM 986 O O . ALA A 1 125 ? -1.443 2.463 -9.536 1.00 81.31 125 ALA A O 1
ATOM 987 N N . LEU A 1 126 ? -0.717 2.480 -7.408 1.00 84.06 126 LEU A N 1
ATOM 988 C CA . LEU A 1 126 ? 0.382 3.423 -7.637 1.00 84.06 126 LEU A CA 1
ATOM 989 C C . LEU A 1 126 ? 1.415 2.867 -8.622 1.00 84.06 126 LEU A C 1
ATOM 991 O O . LEU A 1 126 ? 1.811 3.571 -9.550 1.00 84.06 126 LEU A O 1
ATOM 995 N N . ALA A 1 127 ? 1.801 1.597 -8.468 1.00 87.31 127 ALA A N 1
ATOM 996 C CA . ALA A 1 127 ? 2.723 0.939 -9.389 1.00 87.31 127 ALA A CA 1
ATOM 997 C C . ALA A 1 127 ? 2.162 0.880 -10.821 1.00 87.31 127 ALA A C 1
ATOM 999 O O . ALA A 1 127 ? 2.882 1.152 -11.780 1.00 87.31 127 ALA A O 1
ATOM 1000 N N . ARG A 1 128 ? 0.863 0.589 -10.985 1.00 86.38 128 ARG A N 1
ATOM 1001 C CA . ARG A 1 128 ? 0.199 0.607 -12.300 1.00 86.38 128 ARG A CA 1
ATOM 1002 C C . ARG A 1 128 ? 0.211 1.995 -12.930 1.00 86.38 128 ARG A C 1
ATOM 1004 O O . ARG A 1 128 ? 0.542 2.110 -14.103 1.00 86.38 128 ARG A O 1
ATOM 1011 N N . ILE A 1 129 ? -0.100 3.038 -12.162 1.00 85.31 129 ILE A N 1
ATOM 1012 C CA . ILE A 1 129 ? -0.051 4.422 -12.654 1.00 85.31 129 ILE A CA 1
ATOM 1013 C C . ILE A 1 129 ? 1.365 4.781 -13.121 1.00 85.31 129 ILE A C 1
ATOM 1015 O O . ILE A 1 129 ? 1.522 5.352 -14.197 1.00 85.31 129 ILE A O 1
ATOM 1019 N N . ASP A 1 130 ? 2.394 4.427 -12.350 1.00 88.12 130 ASP A N 1
ATOM 1020 C CA . ASP A 1 130 ? 3.788 4.691 -12.719 1.00 88.12 130 ASP A CA 1
ATOM 1021 C C . ASP A 1 130 ? 4.194 3.961 -14.015 1.00 88.12 130 ASP A C 1
ATOM 1023 O O . ASP A 1 130 ? 4.830 4.552 -14.894 1.00 88.12 130 ASP A O 1
ATOM 1027 N N . ILE A 1 131 ? 3.760 2.706 -14.182 1.00 88.69 131 ILE A N 1
ATOM 1028 C CA . ILE A 1 131 ? 3.957 1.920 -15.410 1.00 88.69 131 ILE A CA 1
ATOM 1029 C C . ILE A 1 131 ? 3.274 2.589 -16.606 1.00 88.69 131 ILE A C 1
ATOM 1031 O O . ILE A 1 131 ? 3.933 2.819 -17.618 1.00 88.69 131 ILE A O 1
ATOM 1035 N N . GLU A 1 132 ? 1.991 2.936 -16.496 1.00 86.69 132 GLU A N 1
ATOM 1036 C CA . GLU A 1 132 ? 1.225 3.555 -17.586 1.00 86.69 132 GLU A CA 1
ATOM 1037 C C . GLU A 1 132 ? 1.814 4.915 -17.983 1.00 86.69 132 GLU A C 1
ATOM 1039 O O . GLU A 1 132 ? 2.039 5.185 -19.162 1.00 86.69 132 GLU A O 1
ATOM 1044 N N . LEU A 1 133 ? 2.163 5.759 -17.006 1.00 87.06 133 LEU A N 1
ATOM 1045 C CA . LEU A 1 133 ? 2.812 7.047 -17.268 1.00 87.06 133 LEU A CA 1
ATOM 1046 C C . LEU A 1 133 ? 4.170 6.880 -17.954 1.00 87.06 133 LEU A C 1
ATOM 1048 O O . LEU A 1 133 ? 4.534 7.681 -18.817 1.00 87.06 133 LEU A O 1
ATOM 1052 N N . THR A 1 134 ? 4.930 5.856 -17.576 1.00 90.38 134 THR A N 1
ATOM 1053 C CA . THR A 1 134 ? 6.224 5.567 -18.195 1.00 90.38 134 THR A CA 1
ATOM 1054 C C . THR A 1 134 ? 6.050 5.028 -19.615 1.00 90.38 134 THR A C 1
ATOM 1056 O O . THR A 1 134 ? 6.741 5.488 -20.523 1.00 90.38 134 THR A O 1
ATOM 1059 N N . ALA A 1 135 ? 5.097 4.122 -19.836 1.00 89.75 135 ALA A N 1
ATOM 1060 C CA . ALA A 1 135 ? 4.775 3.581 -21.152 1.00 89.75 135 ALA A CA 1
ATOM 1061 C C . ALA A 1 135 ? 4.285 4.670 -22.119 1.00 89.75 135 ALA A C 1
ATOM 1063 O O . ALA A 1 135 ? 4.689 4.693 -23.279 1.00 89.75 135 ALA A O 1
ATOM 1064 N N . LEU A 1 136 ? 3.497 5.635 -21.633 1.00 89.19 136 LEU A N 1
ATOM 1065 C CA . LEU A 1 136 ? 3.074 6.798 -22.421 1.00 89.19 136 LEU A CA 1
ATOM 1066 C C . LEU A 1 136 ? 4.257 7.673 -22.868 1.00 89.19 136 LEU A C 1
ATOM 1068 O O . LEU A 1 136 ? 4.233 8.228 -23.965 1.00 89.19 136 LEU A O 1
ATOM 1072 N N . LYS A 1 137 ? 5.304 7.800 -22.042 1.00 92.62 137 LYS A N 1
ATOM 1073 C CA . LYS A 1 137 ? 6.522 8.561 -22.385 1.00 92.62 137 LYS A CA 1
ATOM 1074 C C . LYS A 1 137 ? 7.456 7.807 -23.336 1.00 92.62 137 LYS A C 1
ATOM 1076 O O . LYS A 1 137 ? 8.269 8.437 -24.015 1.00 92.62 137 LYS A O 1
ATOM 1081 N N . HIS A 1 138 ? 7.392 6.479 -23.347 1.00 92.38 138 HIS A N 1
ATOM 1082 C CA . HIS A 1 138 ? 8.359 5.615 -24.016 1.00 92.38 138 HIS A CA 1
ATOM 1083 C C . HIS A 1 138 ? 7.640 4.595 -24.914 1.00 92.38 138 HIS A C 1
ATOM 1085 O O . HIS A 1 138 ? 7.230 3.544 -24.433 1.00 92.38 138 HIS A O 1
ATOM 1091 N N . PRO A 1 139 ? 7.516 4.854 -26.230 1.00 92.25 139 PRO A N 1
ATOM 1092 C CA . PRO A 1 139 ? 6.791 3.963 -27.145 1.00 92.25 139 PRO A CA 1
ATOM 1093 C C . PRO A 1 139 ? 7.340 2.529 -27.215 1.00 92.25 139 PRO A C 1
ATOM 1095 O O . PRO A 1 139 ? 6.595 1.594 -27.483 1.00 92.25 139 PRO A O 1
ATOM 1098 N N . ASP A 1 140 ? 8.637 2.356 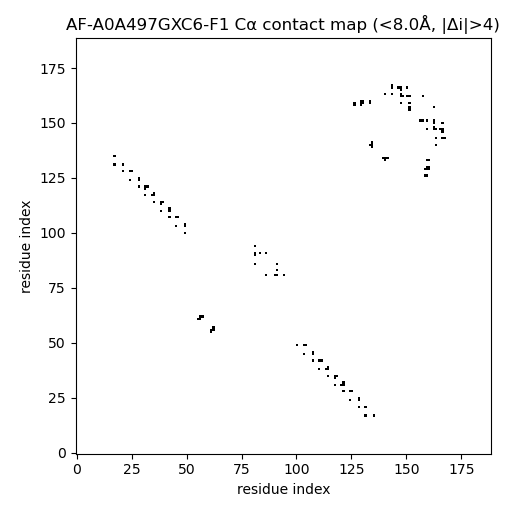-26.952 1.00 92.69 140 ASP A N 1
ATOM 1099 C CA . ASP A 1 140 ? 9.340 1.069 -26.909 1.00 92.69 140 ASP A CA 1
ATOM 1100 C C . ASP A 1 140 ? 9.329 0.419 -25.513 1.00 92.69 140 ASP A C 1
ATOM 1102 O O . ASP A 1 140 ? 9.983 -0.595 -25.295 1.00 92.69 140 ASP A O 1
ATOM 1106 N N . PHE A 1 141 ? 8.607 0.984 -24.539 1.00 94.19 141 PHE A N 1
ATOM 1107 C CA . PHE A 1 141 ? 8.594 0.515 -23.149 1.00 94.19 141 PHE A CA 1
ATOM 1108 C C . PHE A 1 141 ? 8.315 -0.986 -23.032 1.00 94.19 141 PHE A C 1
ATOM 1110 O O . PHE A 1 141 ? 9.034 -1.709 -22.339 1.00 94.19 141 PHE A O 1
ATOM 1117 N N . TRP A 1 142 ? 7.308 -1.471 -23.759 1.00 94.81 142 TRP A N 1
ATOM 1118 C CA . TRP A 1 142 ? 6.869 -2.863 -23.686 1.00 94.81 142 TRP A CA 1
ATOM 1119 C C . TRP A 1 142 ? 7.858 -3.864 -24.295 1.00 94.81 142 TRP A C 1
ATOM 1121 O O . TRP A 1 142 ? 7.785 -5.044 -23.960 1.00 94.81 142 TRP A O 1
ATOM 1131 N N . GLU A 1 143 ? 8.826 -3.415 -25.101 1.00 95.69 143 GLU A N 1
ATOM 1132 C CA . GLU A 1 143 ? 9.892 -4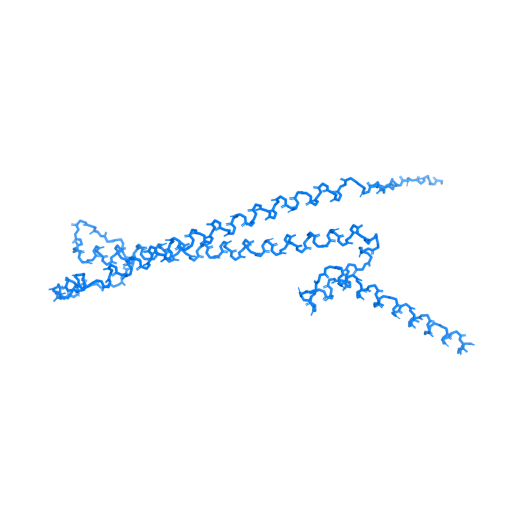.275 -25.640 1.00 95.69 143 GLU A CA 1
ATOM 1133 C C . GLU A 1 143 ? 10.821 -4.803 -24.537 1.00 95.69 143 GLU A C 1
ATOM 1135 O O . GLU A 1 143 ? 11.436 -5.859 -24.676 1.00 95.69 143 GLU A O 1
ATOM 1140 N N . TYR A 1 144 ? 10.894 -4.095 -23.406 1.00 94.94 144 TYR A N 1
ATOM 1141 C CA . TYR A 1 144 ? 11.789 -4.416 -22.296 1.00 94.94 144 TYR A CA 1
ATOM 1142 C C . TYR A 1 144 ? 11.071 -5.047 -21.096 1.00 94.94 144 TYR A C 1
ATOM 1144 O O . TYR A 1 144 ? 11.684 -5.180 -20.036 1.00 94.94 144 TYR A O 1
ATOM 1152 N N . LYS A 1 145 ? 9.794 -5.439 -21.233 1.00 92.69 145 LYS A N 1
ATOM 1153 C CA . LYS A 1 145 ? 8.929 -5.884 -20.123 1.00 92.69 145 LYS A CA 1
ATOM 1154 C C . LYS A 1 145 ? 9.595 -6.918 -19.210 1.00 92.69 145 LYS A C 1
ATOM 1156 O O . LYS A 1 145 ? 9.677 -6.693 -18.006 1.00 92.69 145 LYS A O 1
ATOM 1161 N N . ASP A 1 146 ? 10.113 -8.006 -19.773 1.00 94.31 146 ASP A N 1
ATOM 1162 C CA . ASP A 1 146 ? 10.677 -9.111 -18.983 1.00 94.31 146 ASP A CA 1
ATOM 1163 C C . ASP A 1 146 ? 11.949 -8.696 -18.226 1.00 94.31 146 ASP A C 1
ATOM 1165 O O . ASP A 1 146 ? 12.194 -9.136 -17.104 1.00 94.31 146 ASP A O 1
ATOM 1169 N N . ARG A 1 147 ? 12.760 -7.807 -18.815 1.00 94.56 147 ARG A N 1
ATOM 1170 C CA . ARG A 1 147 ? 13.954 -7.249 -18.160 1.00 94.56 147 ARG A CA 1
ATOM 1171 C C . ARG A 1 147 ? 13.568 -6.276 -17.053 1.00 94.56 147 ARG A C 1
ATOM 1173 O O . ARG A 1 147 ? 14.161 -6.310 -15.981 1.00 94.56 147 ARG A O 1
ATOM 1180 N N . MET A 1 148 ? 12.576 -5.423 -17.303 1.00 95.50 148 MET A N 1
ATOM 1181 C CA . MET A 1 148 ? 12.058 -4.500 -16.297 1.00 95.50 148 MET A CA 1
ATOM 1182 C C . MET A 1 148 ? 11.454 -5.244 -15.110 1.00 95.50 148 MET A C 1
ATOM 1184 O O . MET A 1 148 ? 11.680 -4.827 -13.980 1.00 95.50 148 MET A O 1
ATOM 1188 N N . GLN A 1 149 ? 10.743 -6.351 -15.351 1.00 93.75 149 GLN A N 1
ATOM 1189 C CA . GLN A 1 149 ? 10.199 -7.186 -14.284 1.00 93.75 149 GLN A CA 1
ATOM 1190 C C . GLN A 1 149 ? 11.315 -7.756 -13.402 1.00 93.75 149 GLN A C 1
ATOM 1192 O O . GLN A 1 149 ? 11.274 -7.568 -12.191 1.00 93.75 149 GLN A O 1
ATOM 1197 N N . LYS A 1 150 ? 12.352 -8.359 -13.999 1.00 96.19 150 LYS A N 1
ATOM 1198 C CA . LYS A 1 150 ? 13.514 -8.854 -13.240 1.00 96.19 150 LYS A CA 1
ATOM 1199 C C . LYS A 1 150 ? 14.181 -7.748 -12.421 1.00 96.19 150 LYS A C 1
ATOM 1201 O O . LYS A 1 150 ? 14.461 -7.929 -11.243 1.00 96.19 150 LYS A O 1
ATOM 1206 N N . LEU A 1 151 ? 14.380 -6.576 -13.025 1.00 95.06 151 LEU A N 1
ATOM 1207 C CA . LEU A 1 151 ? 14.968 -5.430 -12.331 1.00 95.06 151 LEU A CA 1
ATOM 1208 C C . LEU A 1 151 ? 14.098 -4.934 -11.173 1.00 95.06 151 LEU A C 1
ATOM 1210 O O . LEU A 1 151 ? 14.653 -4.519 -10.161 1.00 95.06 151 LEU A O 1
ATOM 1214 N N . ALA A 1 152 ? 12.771 -4.974 -11.306 1.00 93.25 152 ALA A N 1
ATOM 1215 C CA . ALA A 1 152 ? 11.841 -4.602 -10.244 1.00 93.25 152 ALA A CA 1
ATOM 1216 C C . ALA A 1 152 ? 11.820 -5.634 -9.103 1.00 93.25 152 ALA A C 1
ATOM 1218 O O . ALA A 1 152 ? 11.753 -5.245 -7.942 1.00 93.25 152 ALA A O 1
ATOM 1219 N N . GLU A 1 153 ? 11.935 -6.929 -9.414 1.00 94.00 153 GLU A N 1
ATOM 1220 C CA . GLU A 1 153 ? 12.071 -7.999 -8.413 1.00 94.00 153 GLU A CA 1
ATOM 1221 C C . GLU A 1 153 ? 13.377 -7.853 -7.614 1.00 94.00 153 GLU A C 1
ATOM 1223 O O . GLU A 1 153 ? 13.379 -7.964 -6.389 1.00 94.00 153 GLU A O 1
ATOM 1228 N N . GLU A 1 154 ? 14.483 -7.535 -8.291 1.00 96.12 154 GLU A N 1
ATOM 1229 C CA . GLU A 1 154 ? 15.783 -7.283 -7.656 1.00 96.12 154 GLU A CA 1
ATOM 1230 C C . GLU A 1 154 ? 15.843 -5.929 -6.932 1.00 96.12 154 GLU A C 1
ATOM 1232 O O . GLU A 1 154 ? 16.608 -5.757 -5.981 1.00 96.12 154 GLU A O 1
ATOM 1237 N N . ASN A 1 155 ? 15.043 -4.954 -7.374 1.00 94.25 155 ASN A N 1
ATOM 1238 C CA . ASN A 1 155 ? 15.039 -3.591 -6.852 1.00 94.25 155 ASN A CA 1
ATOM 1239 C C . ASN A 1 155 ? 13.604 -3.076 -6.616 1.00 94.25 155 ASN A C 1
ATOM 1241 O O . ASN A 1 155 ? 13.145 -2.191 -7.345 1.00 94.25 155 ASN A O 1
ATOM 1245 N N . PRO A 1 156 ? 12.913 -3.530 -5.552 1.00 89.31 156 PRO A N 1
ATOM 1246 C CA . PRO A 1 156 ? 11.492 -3.222 -5.328 1.00 89.31 156 PRO A CA 1
ATOM 1247 C C . PRO A 1 156 ? 11.162 -1.735 -5.136 1.00 89.31 156 PRO A C 1
ATOM 1249 O O . PRO A 1 156 ? 10.010 -1.330 -5.233 1.00 89.31 156 PRO A O 1
ATOM 1252 N N . THR A 1 157 ? 12.164 -0.904 -4.839 1.00 90.62 157 THR A N 1
ATOM 1253 C CA . THR A 1 157 ? 12.007 0.546 -4.635 1.00 90.62 157 THR A CA 1
ATOM 1254 C C . THR A 1 157 ? 12.187 1.364 -5.912 1.00 90.62 157 THR A C 1
ATOM 1256 O O . THR A 1 157 ? 12.104 2.593 -5.878 1.00 90.62 157 THR A O 1
ATOM 1259 N N . TRP A 1 158 ? 12.509 0.725 -7.038 1.00 93.56 158 TRP A N 1
ATOM 1260 C CA . TRP A 1 158 ? 12.709 1.432 -8.296 1.00 93.56 158 TRP A CA 1
ATOM 1261 C C . TRP A 1 158 ? 11.378 1.726 -8.981 1.00 93.56 158 TRP A C 1
ATOM 1263 O O . TRP A 1 158 ? 10.489 0.884 -9.037 1.00 93.56 158 TRP A O 1
ATOM 1273 N N . SER A 1 159 ? 11.279 2.925 -9.556 1.00 94.25 159 SER A N 1
ATOM 1274 C CA . SER A 1 159 ? 10.168 3.281 -10.434 1.00 94.25 159 SER A CA 1
ATOM 1275 C C . SER A 1 159 ? 10.254 2.548 -11.772 1.00 94.25 159 SER A C 1
ATOM 1277 O O . SER A 1 159 ? 11.343 2.178 -12.231 1.00 94.25 159 SER A O 1
ATOM 1279 N N . ALA A 1 160 ? 9.115 2.431 -12.450 1.00 93.94 160 ALA A N 1
ATOM 1280 C CA . ALA A 1 160 ? 8.999 1.892 -13.798 1.00 93.94 160 ALA A CA 1
ATOM 1281 C C . ALA A 1 160 ? 9.948 2.606 -14.775 1.00 93.94 160 ALA A C 1
ATOM 1283 O O . ALA A 1 160 ? 10.628 1.954 -15.566 1.00 93.94 160 ALA A O 1
ATOM 1284 N N . GLU A 1 161 ? 10.084 3.934 -14.672 1.00 95.00 161 GLU A N 1
ATOM 1285 C CA . GLU A 1 161 ? 11.004 4.717 -15.511 1.00 95.00 161 GLU A CA 1
ATOM 1286 C C . GLU A 1 161 ? 12.476 4.341 -15.280 1.00 95.00 161 GLU A C 1
ATOM 1288 O O . GLU A 1 161 ? 13.272 4.280 -16.224 1.00 95.00 161 GLU A O 1
ATOM 1293 N N . LYS A 1 162 ? 12.861 4.059 -14.032 1.00 96.62 162 LYS A N 1
ATOM 1294 C CA . LYS A 1 162 ? 14.225 3.631 -13.716 1.00 96.62 162 LYS A CA 1
ATOM 1295 C C . LYS A 1 162 ? 14.486 2.210 -14.214 1.00 96.62 162 LYS A C 1
ATOM 1297 O O . LYS A 1 162 ? 15.525 1.988 -14.840 1.00 96.62 162 LYS A O 1
ATOM 1302 N N . CYS A 1 163 ? 13.546 1.290 -14.002 1.00 96.69 163 CYS A N 1
ATOM 1303 C CA . CYS A 1 163 ? 13.618 -0.072 -14.533 1.00 96.69 163 CYS A CA 1
ATOM 1304 C C . CYS A 1 163 ? 13.738 -0.066 -16.063 1.00 96.69 163 CYS A C 1
ATOM 1306 O O . CYS A 1 163 ? 14.621 -0.729 -16.602 1.00 96.69 163 CYS A O 1
ATOM 1308 N N . TYR A 1 164 ? 12.943 0.753 -16.757 1.00 97.25 164 TYR A N 1
ATOM 1309 C CA . TYR A 1 164 ? 13.025 0.932 -18.209 1.00 97.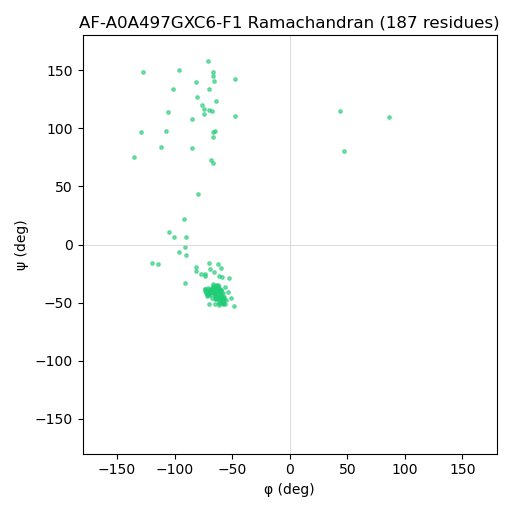25 164 TYR A CA 1
ATOM 1310 C C . TYR A 1 164 ? 14.406 1.411 -18.665 1.00 97.25 164 TYR A C 1
ATOM 1312 O O . TYR A 1 164 ? 15.022 0.795 -19.537 1.00 97.25 164 TYR A O 1
ATOM 1320 N N . LYS A 1 165 ? 14.936 2.481 -18.057 1.00 96.62 165 LYS A N 1
ATOM 1321 C CA . LYS A 1 165 ? 16.251 3.033 -18.432 1.00 96.62 165 LYS A CA 1
ATOM 1322 C C . LYS A 1 165 ? 17.365 1.998 -18.290 1.00 96.62 165 LYS A C 1
ATOM 1324 O O . LYS A 1 165 ? 18.226 1.912 -19.163 1.00 96.62 165 LYS A O 1
ATOM 1329 N N . GLN A 1 166 ? 17.337 1.214 -17.215 1.00 96.69 166 GLN A N 1
ATOM 1330 C CA . GLN A 1 166 ? 18.332 0.172 -16.965 1.00 96.69 166 GLN A CA 1
ATOM 1331 C C . GLN A 1 166 ? 18.158 -1.024 -17.903 1.00 96.69 166 GLN A C 1
ATOM 1333 O O . GLN A 1 166 ? 19.139 -1.494 -18.476 1.00 96.69 166 GLN A O 1
ATOM 1338 N N . ALA A 1 167 ? 16.921 -1.457 -18.151 1.00 96.50 167 ALA A N 1
ATOM 1339 C CA . ALA A 1 167 ? 16.635 -2.532 -19.094 1.00 96.50 167 ALA A CA 1
ATOM 1340 C C . ALA A 1 167 ? 17.106 -2.187 -20.516 1.00 96.50 167 ALA A C 1
ATOM 1342 O O . ALA A 1 167 ? 17.747 -3.005 -21.178 1.00 96.50 167 ALA A O 1
ATOM 1343 N N . LYS A 1 168 ? 16.847 -0.952 -20.955 1.00 96.12 168 LYS A N 1
ATOM 1344 C CA . LYS A 1 168 ? 17.277 -0.438 -22.257 1.00 96.12 168 LYS A CA 1
ATOM 1345 C C . LYS A 1 168 ? 18.792 -0.298 -22.362 1.00 96.12 168 LYS A C 1
ATOM 1347 O O . LYS A 1 168 ? 19.363 -0.598 -23.408 1.00 96.12 168 LYS A O 1
ATOM 1352 N N . LEU A 1 169 ? 19.455 0.146 -21.295 1.00 94.69 169 LEU A N 1
ATOM 1353 C CA . LEU A 1 169 ? 20.916 0.215 -21.254 1.00 94.69 169 LEU A CA 1
ATOM 1354 C C . LEU A 1 169 ? 21.540 -1.184 -21.354 1.00 94.69 169 LEU A C 1
ATOM 1356 O O . LEU A 1 169 ? 22.435 -1.385 -22.170 1.00 94.69 169 LEU A O 1
ATOM 1360 N N . GLY A 1 170 ? 21.029 -2.148 -20.583 1.00 92.75 170 GLY A N 1
ATOM 1361 C CA . GLY A 1 170 ? 21.493 -3.536 -20.622 1.00 92.75 170 GLY A CA 1
ATOM 1362 C C . GLY A 1 170 ? 21.324 -4.172 -22.003 1.00 92.75 170 GLY A C 1
ATOM 1363 O O . GLY A 1 170 ? 22.263 -4.767 -22.520 1.00 92.75 170 GLY A O 1
ATOM 1364 N N . ALA A 1 171 ? 20.172 -3.965 -22.650 1.00 92.94 171 ALA A N 1
ATOM 1365 C CA . ALA A 1 171 ? 19.925 -4.480 -23.998 1.00 92.94 171 ALA A CA 1
ATOM 1366 C C . ALA A 1 171 ? 20.909 -3.924 -25.040 1.00 92.94 171 ALA A C 1
ATOM 1368 O O . ALA A 1 171 ? 21.394 -4.672 -25.885 1.00 92.94 171 ALA A O 1
ATOM 1369 N N . LYS A 1 172 ? 21.251 -2.630 -24.954 1.00 93.00 172 LYS A N 1
ATOM 1370 C CA . LYS A 1 172 ? 22.261 -2.024 -25.833 1.00 93.00 172 LYS A CA 1
ATOM 1371 C C . LYS A 1 172 ? 23.649 -2.617 -25.618 1.00 93.00 172 LYS A C 1
ATOM 1373 O O . LYS A 1 172 ? 24.338 -2.891 -26.594 1.00 93.00 172 LYS A O 1
ATOM 1378 N N . MET A 1 173 ? 24.055 -2.815 -24.363 1.00 91.56 173 MET A N 1
ATOM 1379 C CA . MET A 1 173 ? 25.367 -3.394 -24.065 1.00 91.56 173 MET A CA 1
ATOM 1380 C C . MET A 1 173 ? 25.479 -4.830 -24.582 1.00 91.56 173 MET A C 1
ATOM 1382 O O . MET A 1 173 ? 26.468 -5.165 -25.223 1.00 91.56 173 MET A O 1
ATOM 1386 N N . GLU A 1 174 ? 24.443 -5.648 -24.389 1.00 91.50 174 GLU A N 1
ATOM 1387 C CA . GLU A 1 174 ? 24.408 -7.018 -24.916 1.00 91.50 174 GLU A CA 1
ATOM 1388 C C . GLU A 1 174 ? 24.439 -7.059 -26.451 1.00 91.50 174 GLU A C 1
ATOM 1390 O O . GLU A 1 174 ? 25.100 -7.914 -27.037 1.00 91.50 174 GLU A O 1
ATOM 1395 N N . GLU A 1 175 ? 23.751 -6.132 -27.128 1.00 90.56 175 GLU A N 1
ATOM 1396 C CA . GLU A 1 175 ? 23.796 -6.045 -28.591 1.00 90.56 175 GLU A CA 1
ATOM 1397 C C . GLU A 1 175 ? 25.195 -5.657 -29.094 1.00 90.56 175 GLU A C 1
ATOM 1399 O O . GLU A 1 175 ? 25.682 -6.227 -30.073 1.00 90.56 175 GLU A O 1
ATOM 1404 N N . GLU A 1 176 ? 25.861 -4.712 -28.427 1.00 91.38 176 GLU A N 1
ATOM 1405 C CA . GLU A 1 176 ? 27.238 -4.328 -28.748 1.00 91.38 176 GLU A CA 1
ATOM 1406 C C . GLU A 1 176 ? 28.236 -5.463 -28.497 1.00 91.38 176 GLU A C 1
ATOM 1408 O O . GLU A 1 176 ? 29.155 -5.655 -29.293 1.00 91.38 176 GLU A O 1
ATOM 1413 N N . GLU A 1 177 ? 28.073 -6.222 -27.414 1.00 91.31 177 GLU A N 1
ATOM 1414 C CA . GLU A 1 177 ? 28.906 -7.393 -27.130 1.00 91.31 177 GLU A CA 1
ATOM 1415 C C . GLU A 1 177 ? 28.706 -8.488 -28.175 1.00 91.31 177 GLU A C 1
ATOM 1417 O O . GLU A 1 177 ? 29.693 -9.004 -28.704 1.00 91.31 177 GLU A O 1
ATOM 1422 N N . ARG A 1 178 ? 27.455 -8.776 -28.554 1.00 91.88 178 ARG A N 1
ATOM 1423 C CA . ARG A 1 178 ? 27.156 -9.764 -29.596 1.00 91.88 178 ARG A CA 1
ATOM 1424 C C . ARG A 1 178 ? 27.770 -9.372 -30.939 1.00 91.88 178 ARG A C 1
ATOM 1426 O O . ARG A 1 178 ? 28.394 -10.210 -31.579 1.00 91.88 178 ARG A O 1
ATOM 1433 N N . LYS A 1 179 ? 27.661 -8.099 -31.340 1.00 91.31 179 LYS A N 1
ATOM 1434 C CA . LYS A 1 179 ? 28.289 -7.596 -32.577 1.00 91.31 179 LYS A CA 1
ATOM 1435 C C . LYS A 1 179 ? 29.806 -7.750 -32.552 1.00 91.31 179 LYS A C 1
ATOM 1437 O O . LYS A 1 179 ? 30.377 -8.242 -33.516 1.00 91.31 179 LYS A O 1
ATOM 1442 N N . LYS A 1 180 ? 30.456 -7.401 -31.437 1.00 91.69 180 LYS A N 1
ATOM 1443 C CA . LYS A 1 180 ? 31.909 -7.581 -31.277 1.00 91.69 180 LYS A CA 1
ATOM 1444 C C . LYS A 1 180 ? 32.321 -9.052 -31.340 1.00 91.69 180 LYS A C 1
ATOM 1446 O O . LYS A 1 180 ? 33.406 -9.358 -31.823 1.00 91.69 180 LYS A O 1
ATOM 1451 N N . GLU A 1 181 ? 31.503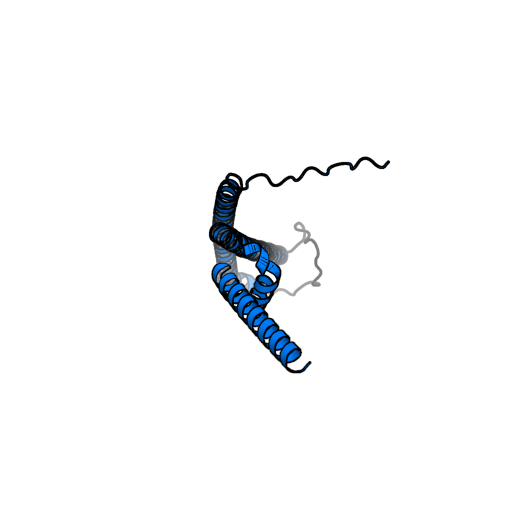 -9.961 -30.816 1.00 90.44 181 GLU A N 1
ATOM 1452 C CA . GLU A 1 181 ? 31.783 -11.397 -30.874 1.00 90.44 181 GLU A CA 1
ATOM 1453 C C . GLU A 1 181 ? 31.600 -11.960 -32.292 1.00 90.44 181 GLU A C 1
ATOM 1455 O O . GLU A 1 181 ? 32.418 -12.759 -32.742 1.00 90.44 181 GLU A O 1
ATOM 1460 N N . GLU A 1 182 ? 30.567 -11.517 -33.011 1.00 90.19 182 GLU A N 1
ATOM 1461 C CA . GLU A 1 182 ? 30.330 -11.866 -34.417 1.00 90.19 182 GLU A CA 1
ATOM 1462 C C . GLU A 1 182 ? 31.445 -11.331 -35.333 1.00 90.19 182 GLU A C 1
ATOM 1464 O O . GLU A 1 182 ? 31.943 -12.077 -36.173 1.00 90.19 182 GLU A O 1
ATOM 1469 N N . GLU A 1 183 ? 31.900 -10.088 -35.129 1.00 87.19 183 GLU A N 1
ATOM 1470 C CA . GLU A 1 183 ? 33.032 -9.497 -35.862 1.00 87.19 183 GLU A CA 1
ATOM 1471 C C . GLU A 1 183 ? 34.332 -10.276 -35.629 1.00 87.19 183 GLU A C 1
ATOM 1473 O O . GLU A 1 183 ? 35.022 -10.612 -36.587 1.00 87.19 183 GLU A O 1
ATOM 1478 N N . LYS A 1 184 ? 34.637 -10.648 -34.378 1.00 89.25 184 LYS A N 1
ATOM 1479 C CA . LYS A 1 184 ? 35.818 -11.472 -34.073 1.00 89.25 184 LYS A CA 1
A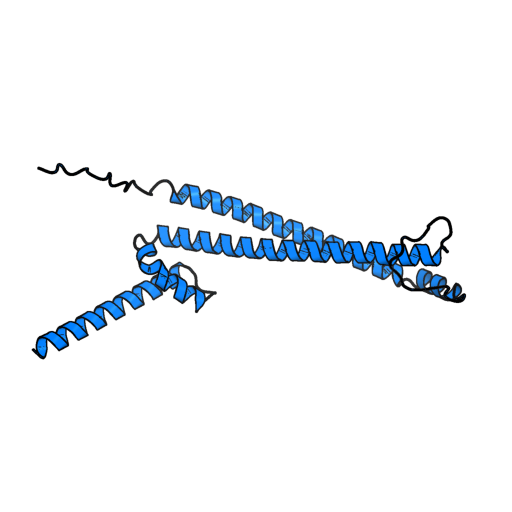TOM 1480 C C . LYS A 1 184 ? 35.763 -12.844 -34.737 1.00 89.25 184 LYS A C 1
ATOM 1482 O O . LYS A 1 184 ? 36.766 -13.290 -35.276 1.00 89.25 184 LYS A O 1
ATOM 1487 N N . LYS A 1 185 ? 34.602 -13.508 -34.716 1.00 88.06 185 LYS A N 1
ATOM 1488 C CA . LYS A 1 185 ? 34.435 -14.814 -35.374 1.00 88.06 185 LYS A CA 1
ATOM 1489 C C . LYS A 1 185 ? 34.602 -14.713 -36.889 1.00 88.06 185 LYS A C 1
ATOM 1491 O O . LYS A 1 185 ? 35.178 -15.614 -37.478 1.00 88.06 185 LYS A O 1
ATOM 1496 N N . ALA A 1 186 ? 34.141 -13.623 -37.501 1.00 84.50 186 ALA A N 1
ATOM 1497 C CA . ALA A 1 186 ? 34.292 -13.389 -38.935 1.00 84.50 186 ALA A CA 1
ATOM 1498 C C . ALA A 1 186 ? 35.728 -13.015 -39.355 1.00 84.50 186 ALA A C 1
ATOM 1500 O O . ALA A 1 186 ? 36.089 -13.235 -40.504 1.00 84.50 186 ALA A O 1
ATOM 1501 N N . GLU A 1 187 ? 36.542 -12.445 -38.458 1.00 76.81 187 GLU A N 1
ATOM 1502 C CA . GLU A 1 187 ? 37.971 -12.182 -38.705 1.00 76.81 187 GLU A CA 1
ATOM 1503 C C . GLU A 1 187 ? 38.865 -13.419 -38.494 1.00 76.81 187 GLU A C 1
ATOM 1505 O O . GLU A 1 187 ? 39.997 -13.449 -38.980 1.00 76.81 187 GLU A O 1
ATOM 1510 N N . GLU A 1 188 ? 38.381 -14.426 -37.761 1.00 73.25 188 GLU A N 1
ATOM 1511 C CA . GLU A 1 188 ? 39.085 -15.690 -37.495 1.00 73.25 188 GLU A CA 1
ATOM 1512 C C . GLU A 1 188 ? 38.804 -16.794 -38.545 1.00 73.25 188 GLU A C 1
ATOM 1514 O O . GLU A 1 188 ? 39.493 -17.820 -38.527 1.00 73.25 188 GLU A O 1
ATOM 1519 N N . GLU A 1 189 ? 37.846 -16.588 -39.463 1.00 58.91 189 GLU A N 1
ATOM 1520 C CA . GLU A 1 189 ? 37.544 -17.447 -40.634 1.00 58.91 189 GLU A CA 1
ATOM 1521 C C . GLU A 1 189 ? 38.252 -16.986 -41.923 1.00 58.91 189 GLU A C 1
ATOM 1523 O O . GLU A 1 189 ? 38.736 -17.875 -42.668 1.00 58.91 189 GLU A O 1
#

Solvent-accessible surface area (backbone atoms only — not comparable to full-atom values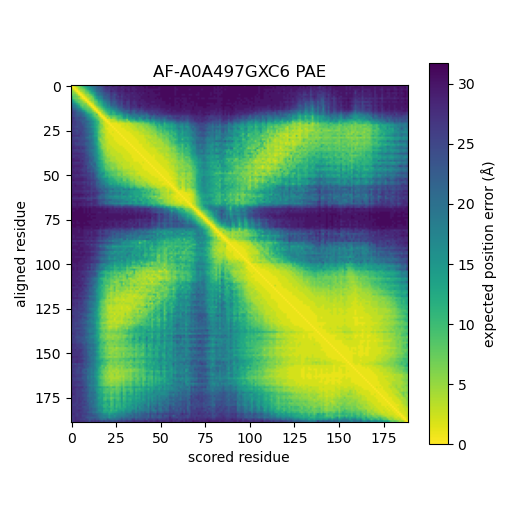): 11044 Å² total; per-residue (Å²): 138,83,84,81,84,79,80,82,84,86,81,77,81,78,84,68,56,61,63,57,50,50,55,51,52,52,51,52,44,54,52,49,54,52,49,50,52,52,50,51,52,52,45,52,54,50,51,53,49,51,50,50,52,51,50,56,67,65,27,68,70,51,45,50,54,58,60,75,60,77,64,85,88,81,78,80,98,65,101,63,86,75,55,78,91,77,50,50,73,65,55,50,48,54,50,50,50,53,48,56,50,50,54,50,51,51,49,46,51,53,49,48,54,52,43,55,56,48,52,52,49,46,53,53,49,53,52,49,51,43,38,54,58,35,39,74,76,30,90,66,45,75,82,37,46,72,51,24,51,53,45,35,74,78,34,77,86,56,52,49,58,55,28,46,56,51,32,54,50,50,54,52,52,53,53,53,50,50,50,56,51,52,52,53,55,64,74,75,108

pLDDT: mean 75.51, std 16.35, range [36.03, 97.25]

Mean predicted aligned error: 14.33 Å

Secondary structure (DSSP, 8-state):
-----PPP------SSHHHHHHHHHHHHHHHHHHHHHHHHHHHHHHHHHHHHHHHHHT-HHHHHHHHHT-----S--------TTTS-HHHHHHHHHHHHHHHHHHHHHHHHHHHHHHHHHHHHHHHHHHHHHHHHH-TTGGGGHHHHHHHHHH-TT--HHHHHHHHHHHHHHHHHHHHHHHHHHHH--

Foldseek 3Di:
DDDDDDDDPPPDDPPPPLVVVLVVLVVVLVVLVVVLVVLVVVLVVLVVVLVVLVCVCPDPVNVVVVVVPPDDDDDDDDPDDDPPVPDDPVVVVVVVSCVVNVVSVVVSVVSVVVSVVSVVVSVVSVLVSQQSVLCVVPVCLVVQVVQLVVVCVVPVPDTSNRSSVVSVVVVVVVVVVVVVVVVVVVVVD

Nearest PDB structures (foldseek):
  8s3r-assembly1_B  TM=6.604E-01  e=2.435E+00  Bos taurus
  5sxj-assembly1_B  TM=4.846E-01  e=2.168E+00  Homo sapiens
  5sxa-assembly1_B  TM=4.799E-01  e=2.435E+00  Homo sapiens
  6z6o-assembly1_C  TM=3.516E-01  e=9.074E-01  Saccharomyces cerevisiae S288C
  5itd-assembly1_B  TM=3.195E-01  e=2.435E+00  Homo sapiens